Protein AF-A0A9P7AXL6-F1 (afdb_monomer_lite)

Structure (mmCIF, N/CA/C/O backbone):
data_AF-A0A9P7AXL6-F1
#
_entry.id   AF-A0A9P7AXL6-F1
#
loop_
_atom_site.group_PDB
_atom_site.id
_atom_site.type_symbol
_atom_site.label_atom_id
_atom_site.label_alt_id
_atom_site.label_comp_id
_atom_site.label_asym_id
_atom_site.label_entity_id
_atom_site.label_seq_id
_atom_site.pdbx_PDB_ins_code
_atom_site.Cartn_x
_atom_site.Cartn_y
_atom_site.Cartn_z
_atom_site.occupancy
_atom_site.B_iso_or_equiv
_atom_site.auth_seq_id
_atom_site.auth_comp_id
_atom_site.auth_asym_id
_atom_site.auth_atom_id
_atom_site.pdbx_PDB_model_num
ATOM 1 N N . MET A 1 1 ? -10.370 24.240 14.847 1.00 42.44 1 MET A N 1
ATOM 2 C CA . MET A 1 1 ? -11.102 23.586 13.739 1.00 42.44 1 MET A CA 1
ATOM 3 C C . MET A 1 1 ? -12.008 22.530 14.349 1.00 42.44 1 MET A C 1
ATOM 5 O O . MET A 1 1 ? -11.567 21.880 15.286 1.00 42.44 1 MET A O 1
ATOM 9 N N . LYS A 1 2 ? -13.270 22.403 13.918 1.00 39.16 2 LYS A N 1
ATOM 10 C CA . LYS A 1 2 ? -14.111 21.279 14.361 1.00 39.16 2 LYS A CA 1
ATOM 11 C C . LYS A 1 2 ? -13.673 20.048 13.568 1.00 39.16 2 LYS A C 1
ATOM 13 O O . LYS A 1 2 ? -13.748 20.092 12.343 1.00 39.16 2 LYS A O 1
ATOM 18 N N . ALA A 1 3 ? -13.173 19.021 14.252 1.00 49.50 3 ALA A N 1
ATOM 19 C CA . ALA A 1 3 ? -12.853 17.743 13.628 1.00 49.50 3 ALA A CA 1
ATOM 20 C C . ALA A 1 3 ? -14.122 17.189 12.967 1.00 49.50 3 ALA A C 1
ATOM 22 O O . ALA A 1 3 ? -15.200 17.212 13.567 1.00 49.50 3 ALA A O 1
ATOM 23 N N . LYS A 1 4 ? -14.011 16.770 11.708 1.00 51.88 4 LYS A N 1
ATOM 24 C CA . LYS A 1 4 ? -15.094 16.065 11.022 1.00 51.88 4 LYS A CA 1
ATOM 25 C C . LYS A 1 4 ? -15.075 14.634 11.551 1.00 51.88 4 LYS A C 1
ATOM 27 O O . LYS A 1 4 ? -13.998 14.048 11.592 1.00 51.88 4 LYS A O 1
ATOM 32 N N . GLU A 1 5 ? -16.224 14.089 11.949 1.00 54.28 5 GLU A N 1
ATOM 33 C CA . GLU A 1 5 ? -16.325 12.664 12.288 1.00 54.28 5 GLU A CA 1
ATOM 34 C C . GLU A 1 5 ? -15.798 11.851 11.096 1.00 54.28 5 GLU A C 1
ATOM 36 O O . GLU A 1 5 ? -16.401 11.842 10.017 1.00 54.28 5 GLU A O 1
ATOM 41 N N . MET A 1 6 ? -14.620 11.240 11.257 1.00 53.44 6 MET A N 1
ATOM 42 C CA . MET A 1 6 ? -14.206 10.145 10.387 1.00 53.44 6 MET A CA 1
ATOM 43 C C . MET A 1 6 ? -15.107 8.949 10.681 1.00 53.44 6 MET A C 1
ATOM 45 O O . MET A 1 6 ? -15.802 8.931 11.697 1.00 53.44 6 MET A O 1
ATOM 49 N N . GLY A 1 7 ? -15.148 7.981 9.764 1.00 53.75 7 GLY A N 1
ATOM 50 C CA . GLY A 1 7 ? -15.958 6.776 9.928 1.00 53.75 7 GLY A CA 1
ATOM 51 C C . GLY A 1 7 ? -15.807 6.147 11.314 1.00 53.75 7 GLY A C 1
ATOM 52 O O . GLY A 1 7 ? -14.823 6.402 12.009 1.00 53.75 7 GLY A O 1
ATOM 53 N N . LYS A 1 8 ? -16.796 5.345 11.725 1.00 56.84 8 LYS A N 1
ATOM 54 C CA . LYS A 1 8 ? -16.979 4.859 13.109 1.00 56.84 8 LYS A CA 1
ATOM 55 C C . LYS A 1 8 ? -15.714 4.315 13.802 1.00 56.84 8 LYS A C 1
ATOM 57 O O . LYS A 1 8 ? -15.706 4.255 15.024 1.00 56.84 8 LYS A O 1
ATOM 62 N N . THR A 1 9 ? -14.686 3.911 13.052 1.00 62.16 9 THR A N 1
ATOM 63 C CA . THR A 1 9 ? -13.461 3.259 13.536 1.00 62.16 9 THR A CA 1
ATOM 64 C C . THR A 1 9 ? -12.172 4.079 13.359 1.00 62.16 9 THR A C 1
ATOM 66 O O . THR A 1 9 ? -11.096 3.549 13.618 1.00 62.16 9 THR A O 1
ATOM 69 N N . ALA A 1 10 ? -12.222 5.334 12.880 1.00 84.69 10 ALA A N 1
ATOM 70 C CA . ALA A 1 10 ? -11.032 6.176 12.635 1.00 84.69 10 ALA A CA 1
ATOM 71 C C . ALA A 1 10 ? -9.882 5.444 11.893 1.00 84.69 10 ALA A C 1
ATOM 73 O O . ALA A 1 10 ? -8.697 5.660 12.160 1.00 84.69 10 ALA A O 1
ATOM 74 N N . THR A 1 11 ? -10.246 4.545 10.973 1.00 89.94 11 THR A N 1
ATOM 75 C CA . THR A 1 11 ? -9.323 3.631 10.294 1.00 89.94 11 THR A CA 1
ATOM 76 C C . THR A 1 11 ? -9.102 4.045 8.841 1.00 89.94 11 THR A C 1
ATOM 78 O O . THR A 1 11 ? -10.049 4.383 8.124 1.00 89.94 11 THR A O 1
ATOM 81 N N . ALA A 1 12 ? -7.850 3.973 8.387 1.00 94.44 12 ALA A N 1
ATOM 82 C CA . ALA A 1 12 ? -7.476 4.094 6.983 1.00 94.44 12 ALA A CA 1
ATOM 83 C C . ALA A 1 12 ? -6.883 2.782 6.456 1.00 94.44 12 ALA A C 1
ATOM 85 O O . ALA A 1 12 ? -6.013 2.176 7.078 1.00 94.44 12 ALA A O 1
ATOM 86 N N . ILE A 1 13 ? -7.328 2.361 5.278 1.00 96.06 13 ILE A N 1
ATOM 87 C CA . ILE A 1 13 ? -6.810 1.193 4.572 1.00 96.06 13 ILE A CA 1
ATOM 88 C C . ILE A 1 13 ? -6.009 1.672 3.374 1.00 96.06 13 ILE A C 1
ATOM 90 O O . ILE A 1 13 ? -6.491 2.485 2.590 1.00 96.06 13 ILE A O 1
ATOM 94 N N . ILE A 1 14 ? -4.800 1.147 3.221 1.00 98.25 14 ILE A N 1
ATOM 95 C CA . ILE A 1 14 ? -3.936 1.379 2.069 1.00 98.25 14 ILE A CA 1
ATOM 96 C C . ILE A 1 14 ? -3.876 0.074 1.287 1.00 98.25 14 ILE A C 1
ATOM 98 O O . ILE A 1 14 ? -3.509 -0.960 1.842 1.00 98.25 14 ILE A O 1
ATOM 102 N N . SER A 1 15 ? -4.264 0.096 0.014 1.00 97.69 15 SER A N 1
ATOM 103 C CA . SER A 1 15 ? -4.261 -1.107 -0.818 1.00 97.69 15 SER A CA 1
ATOM 104 C C . SER A 1 15 ? -3.944 -0.820 -2.283 1.00 97.69 15 SER A C 1
ATOM 106 O O . SER A 1 15 ? -3.863 0.327 -2.715 1.00 97.69 15 SER A O 1
ATOM 108 N N . CYS A 1 16 ? -3.742 -1.878 -3.061 1.00 98.19 16 CYS A N 1
ATOM 109 C CA . CYS A 1 16 ? -3.394 -1.780 -4.469 1.00 98.19 16 CYS A CA 1
ATOM 110 C C . CYS A 1 16 ? -4.562 -1.2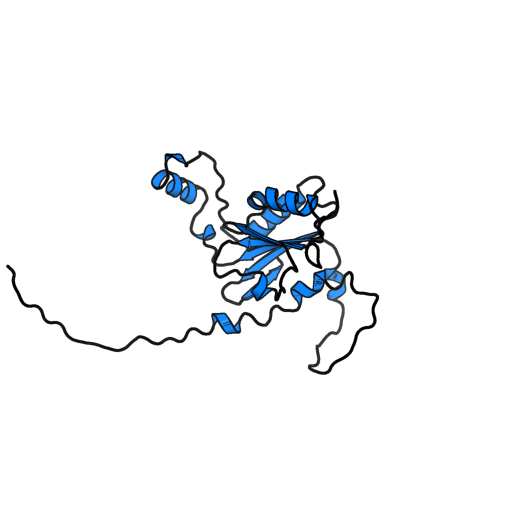39 -5.320 1.00 98.19 16 CYS A C 1
ATOM 112 O O . CYS A 1 16 ? -5.738 -1.501 -5.052 1.00 98.19 16 CYS A O 1
ATOM 114 N N . SER A 1 17 ? -4.248 -0.529 -6.404 1.00 97.50 17 SER A N 1
ATOM 115 C CA . SER A 1 17 ? -5.196 -0.120 -7.454 1.00 97.50 17 SER A CA 1
ATOM 116 C C . SER A 1 17 ? -5.653 -1.269 -8.366 1.00 97.50 17 SER A C 1
ATOM 118 O O . SER A 1 17 ? -6.409 -1.032 -9.304 1.00 97.50 17 SER A O 1
ATOM 120 N N . ASP A 1 18 ? -5.221 -2.507 -8.108 1.00 96.62 18 ASP A N 1
ATOM 121 C CA . ASP A 1 18 ? -5.675 -3.692 -8.839 1.00 96.62 18 ASP A CA 1
ATOM 122 C C . ASP A 1 18 ? -7.210 -3.840 -8.748 1.00 96.62 18 ASP A C 1
ATOM 124 O O . ASP A 1 18 ? -7.764 -3.850 -7.643 1.00 96.62 18 ASP A O 1
ATOM 128 N N . PRO A 1 19 ? -7.930 -3.956 -9.879 1.00 93.69 19 PRO A N 1
ATOM 129 C CA . PRO A 1 19 ? -9.393 -3.965 -9.893 1.00 93.69 19 PRO A CA 1
ATOM 130 C C . PRO A 1 19 ? -10.016 -5.154 -9.148 1.00 93.69 19 PRO A C 1
ATOM 132 O O . PRO A 1 19 ? -11.174 -5.071 -8.749 1.00 93.69 19 PRO A O 1
ATOM 135 N N . ARG A 1 20 ? -9.268 -6.243 -8.928 1.00 92.12 20 ARG A N 1
ATOM 136 C CA . ARG A 1 20 ? -9.717 -7.418 -8.161 1.00 92.12 20 ARG A CA 1
ATOM 137 C C . ARG A 1 20 ? -9.714 -7.164 -6.654 1.00 92.12 20 ARG A C 1
ATOM 139 O O . ARG A 1 20 ? -10.342 -7.902 -5.901 1.00 92.12 20 ARG A O 1
ATOM 146 N N . ILE A 1 21 ? -8.991 -6.139 -6.211 1.00 93.75 21 ILE A N 1
ATOM 147 C CA . ILE A 1 21 ? -8.767 -5.829 -4.805 1.00 93.75 21 ILE A CA 1
ATOM 148 C C . ILE A 1 21 ? -9.743 -4.732 -4.400 1.00 93.75 21 ILE A C 1
ATOM 150 O O . ILE A 1 21 ? -9.529 -3.553 -4.671 1.00 93.75 21 ILE A O 1
ATOM 154 N N . VAL A 1 22 ? -10.841 -5.128 -3.762 1.00 91.38 22 V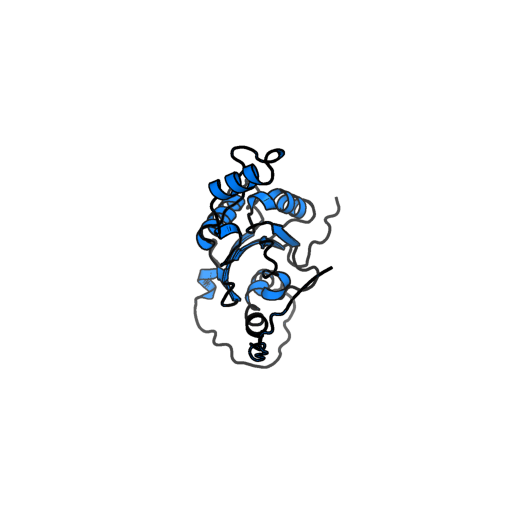AL A N 1
ATOM 155 C CA . VAL A 1 22 ? -11.874 -4.210 -3.264 1.00 91.38 22 VAL A CA 1
ATOM 156 C C . VAL A 1 22 ? -11.975 -4.385 -1.745 1.00 91.38 22 VAL A C 1
ATOM 158 O O . VAL A 1 22 ? -12.725 -5.256 -1.294 1.00 91.38 22 VAL A O 1
ATOM 161 N N . PRO A 1 23 ? -11.185 -3.630 -0.949 1.00 88.94 23 PRO A N 1
ATOM 162 C CA . PRO A 1 23 ? -11.116 -3.786 0.506 1.00 88.94 23 PRO A CA 1
ATOM 163 C C . PRO A 1 23 ? -12.468 -3.809 1.199 1.00 88.94 23 PRO A C 1
ATOM 165 O O . PRO A 1 23 ? -12.699 -4.645 2.066 1.00 88.94 23 PRO A O 1
ATOM 168 N N . GLU A 1 24 ? -13.382 -2.952 0.764 1.00 86.69 24 GLU A N 1
ATOM 169 C CA . GLU A 1 24 ? -14.734 -2.856 1.294 1.00 86.69 24 GLU A CA 1
ATOM 170 C C . GLU A 1 24 ? -15.474 -4.197 1.207 1.00 86.69 24 GLU A C 1
ATOM 172 O O . GLU A 1 24 ? -16.159 -4.595 2.144 1.00 86.69 24 GLU A O 1
ATOM 177 N N . GLN A 1 25 ? -15.282 -4.942 0.117 1.00 85.69 25 GLN A N 1
ATOM 178 C CA . GLN A 1 25 ? -15.991 -6.197 -0.111 1.00 85.69 25 GLN A CA 1
ATOM 179 C C . GLN A 1 25 ? -15.405 -7.360 0.690 1.00 85.69 25 GLN A C 1
ATOM 181 O O . GLN A 1 25 ? -16.152 -8.086 1.345 1.00 85.69 25 GLN A O 1
ATOM 186 N N . PHE A 1 26 ? -14.084 -7.564 0.655 1.00 80.44 26 PHE A N 1
ATOM 187 C CA . PHE A 1 26 ? -13.482 -8.733 1.310 1.00 80.44 26 PHE A CA 1
ATOM 188 C C . PHE A 1 26 ? -13.306 -8.566 2.825 1.00 80.44 26 PHE A C 1
ATOM 190 O O . PHE A 1 26 ? -13.173 -9.567 3.530 1.00 80.44 26 PHE A O 1
ATOM 197 N N . LEU A 1 27 ? -13.339 -7.329 3.332 1.00 82.06 27 LEU A N 1
ATOM 198 C CA . LEU A 1 27 ? -13.391 -7.036 4.768 1.00 82.06 27 LEU A CA 1
ATOM 199 C C . LEU A 1 27 ? -14.8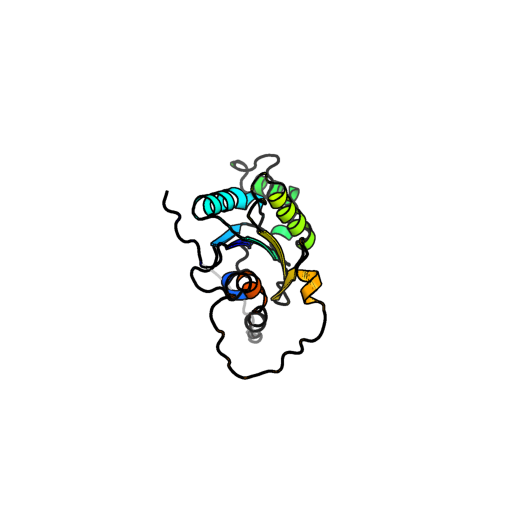26 -6.892 5.296 1.00 82.06 27 LEU A C 1
ATOM 201 O O . LEU A 1 27 ? -15.018 -6.844 6.507 1.00 82.06 27 LEU A O 1
ATOM 205 N N . GLY A 1 28 ? -15.827 -6.844 4.409 1.00 80.31 28 GLY A N 1
ATOM 206 C CA . GLY A 1 28 ? -17.229 -6.667 4.788 1.00 80.31 28 GLY A CA 1
ATOM 207 C C . GLY A 1 28 ? -17.507 -5.305 5.425 1.00 80.31 28 GLY A C 1
ATOM 208 O O . GLY A 1 28 ? -18.278 -5.239 6.377 1.00 80.31 28 GLY A O 1
ATOM 209 N N . LEU A 1 29 ? -16.848 -4.252 4.932 1.00 80.88 29 LEU A N 1
ATOM 210 C CA . LEU A 1 29 ? -17.033 -2.893 5.433 1.00 80.88 29 LEU A CA 1
ATOM 211 C C . LEU A 1 29 ? -18.319 -2.296 4.876 1.00 80.88 29 LEU A C 1
ATOM 213 O O . LEU A 1 29 ? -18.615 -2.397 3.684 1.00 80.88 29 LEU A O 1
ATOM 217 N N . GLU A 1 30 ? -19.039 -1.601 5.740 1.00 81.06 30 GLU A N 1
ATOM 218 C CA . GLU A 1 30 ? -20.203 -0.816 5.368 1.00 81.06 30 GLU A CA 1
ATOM 219 C C . GLU A 1 30 ? -19.800 0.590 4.900 1.00 81.06 30 GLU A C 1
ATOM 221 O O . GLU A 1 30 ? -18.678 1.077 5.095 1.00 81.06 30 GLU A O 1
ATOM 226 N N . PHE A 1 31 ? -20.751 1.284 4.273 1.00 79.38 31 PHE A N 1
ATOM 227 C CA . PHE A 1 31 ? -20.543 2.661 3.842 1.00 79.38 31 PHE A CA 1
ATOM 228 C C . PHE A 1 31 ? -20.083 3.552 5.008 1.00 79.38 31 PHE A C 1
ATOM 230 O O . PHE A 1 31 ? -20.682 3.562 6.084 1.00 79.38 31 PHE A O 1
ATOM 237 N N . SER A 1 32 ? -19.059 4.371 4.749 1.00 80.06 32 SER A N 1
ATOM 238 C CA . SER A 1 32 ? -18.512 5.346 5.699 1.00 80.06 32 SER A CA 1
ATOM 239 C C . SER A 1 32 ? -17.852 4.741 6.951 1.00 80.06 32 SER A C 1
ATOM 241 O O . SER A 1 32 ? -17.725 5.445 7.954 1.00 80.06 32 SER A O 1
ATOM 243 N N . GLU A 1 33 ? -17.402 3.482 6.928 1.00 78.44 33 GLU A N 1
ATOM 244 C CA . GLU A 1 33 ? -16.669 2.898 8.064 1.00 78.44 33 GLU A CA 1
ATOM 245 C C . GLU A 1 33 ? -15.183 3.265 8.089 1.00 78.44 33 GLU A C 1
ATOM 247 O O . GLU A 1 33 ? -14.689 3.702 9.126 1.00 78.44 33 GLU A O 1
ATOM 252 N N . CYS A 1 34 ? -14.484 3.143 6.958 1.00 87.75 34 CYS A N 1
ATOM 253 C CA . CYS A 1 34 ? -13.043 3.394 6.852 1.00 87.75 34 CYS A CA 1
ATOM 254 C C . CYS A 1 34 ? -12.715 4.291 5.653 1.00 87.75 34 CYS A C 1
ATOM 256 O O . CYS A 1 34 ? -13.426 4.295 4.646 1.00 87.75 34 CYS A O 1
ATOM 258 N N . ALA A 1 35 ? -11.603 5.021 5.732 1.00 92.56 35 ALA A N 1
ATOM 259 C CA . ALA A 1 35 ? -11.018 5.674 4.566 1.00 92.56 35 ALA A CA 1
ATOM 260 C C . ALA A 1 35 ? -10.224 4.653 3.741 1.00 92.56 35 ALA A C 1
ATOM 262 O O . ALA A 1 35 ? -9.459 3.875 4.305 1.00 92.56 35 ALA A O 1
ATOM 263 N N . ILE A 1 36 ? -10.363 4.673 2.415 1.00 95.12 36 ILE A N 1
ATOM 264 C CA . ILE A 1 36 ? -9.651 3.757 1.515 1.00 95.12 36 ILE A CA 1
ATOM 265 C C . ILE A 1 36 ? -8.712 4.570 0.618 1.00 95.12 36 ILE A C 1
ATOM 267 O O . ILE A 1 36 ? -9.148 5.435 -0.140 1.00 95.12 36 ILE A O 1
ATOM 271 N N . ILE A 1 37 ? -7.411 4.304 0.715 1.00 97.62 37 ILE A N 1
ATOM 272 C CA . ILE A 1 37 ? -6.346 4.904 -0.092 1.00 97.62 37 ILE A CA 1
ATOM 273 C C . ILE A 1 37 ? -5.817 3.824 -1.036 1.00 97.62 37 ILE A C 1
ATOM 275 O O . ILE A 1 37 ? -5.420 2.748 -0.590 1.00 97.62 37 ILE A O 1
ATOM 279 N N . ARG A 1 38 ? -5.803 4.105 -2.344 1.00 98.00 38 ARG A N 1
ATOM 280 C CA . ARG A 1 38 ? -5.348 3.146 -3.359 1.00 98.00 38 ARG A CA 1
ATOM 281 C C . ARG A 1 38 ? -4.299 3.745 -4.283 1.00 98.00 38 ARG A C 1
ATOM 283 O O . ARG A 1 38 ? -4.475 4.859 -4.771 1.00 98.00 38 ARG A O 1
ATOM 290 N N . ASN A 1 39 ? -3.221 3.003 -4.511 1.00 98.38 39 ASN A N 1
ATOM 291 C CA . ASN A 1 39 ? -2.164 3.321 -5.474 1.00 98.38 39 ASN A CA 1
ATOM 292 C C . ASN A 1 39 ? -1.581 2.027 -6.072 1.00 98.38 39 ASN A C 1
ATOM 294 O O . ASN A 1 39 ? -1.955 0.921 -5.672 1.00 98.38 39 ASN A O 1
ATOM 298 N N . ALA A 1 40 ? -0.692 2.143 -7.059 1.00 97.94 40 ALA A N 1
ATOM 299 C CA . ALA A 1 40 ? -0.038 0.978 -7.644 1.00 97.94 40 ALA A CA 1
ATOM 300 C C . ALA A 1 40 ? 0.770 0.231 -6.566 1.00 97.94 40 ALA A C 1
ATOM 302 O O . ALA A 1 40 ? 1.669 0.792 -5.954 1.00 97.94 40 ALA A O 1
ATOM 303 N N . GLY A 1 41 ? 0.412 -1.026 -6.295 1.00 97.06 41 GLY A N 1
ATOM 304 C CA . GLY A 1 41 ? 1.083 -1.860 -5.296 1.00 97.06 41 GLY A CA 1
ATOM 305 C C . GLY A 1 41 ? 0.643 -1.665 -3.840 1.00 97.06 41 GLY A C 1
ATOM 306 O O . GLY A 1 41 ? 0.975 -2.504 -3.012 1.00 97.06 41 GLY A O 1
ATOM 307 N N . GLY A 1 42 ? -0.137 -0.630 -3.509 1.00 97.81 42 GLY A N 1
ATOM 308 C CA . GLY A 1 42 ? -0.524 -0.349 -2.119 1.00 97.81 42 GLY A CA 1
ATOM 309 C C . GLY A 1 42 ? 0.618 0.224 -1.273 1.00 97.81 42 GLY A C 1
ATOM 310 O O . GLY A 1 42 ? 0.629 0.047 -0.056 1.00 97.81 42 GLY A O 1
ATOM 311 N N . ARG A 1 43 ? 1.566 0.917 -1.915 1.00 98.19 43 ARG A N 1
ATOM 312 C CA . ARG A 1 43 ? 2.787 1.445 -1.301 1.00 98.19 43 ARG A CA 1
ATOM 313 C C . ARG A 1 43 ? 2.479 2.561 -0.309 1.00 98.19 43 ARG A C 1
ATOM 315 O O . ARG A 1 43 ? 1.730 3.499 -0.601 1.00 98.19 43 ARG A O 1
ATOM 322 N N . THR A 1 44 ? 3.086 2.495 0.872 1.00 97.62 44 THR A N 1
ATOM 323 C CA . THR A 1 44 ? 2.807 3.447 1.960 1.00 97.62 44 THR A CA 1
ATOM 324 C C . THR A 1 44 ? 3.467 4.807 1.766 1.00 97.62 44 THR A C 1
ATOM 326 O O . THR A 1 44 ? 2.899 5.814 2.188 1.00 97.62 44 THR A O 1
ATOM 329 N N . GLN A 1 45 ? 4.618 4.860 1.091 1.00 95.94 45 GLN A N 1
ATOM 330 C CA . GLN A 1 45 ? 5.303 6.114 0.754 1.00 95.94 45 GLN A CA 1
ATOM 331 C C . GLN A 1 45 ? 4.400 7.042 -0.067 1.00 95.94 45 GLN A C 1
ATOM 333 O O . GLN A 1 45 ? 4.163 8.186 0.325 1.00 95.94 45 GLN A O 1
ATOM 338 N N . ASP A 1 46 ? 3.783 6.513 -1.121 1.00 96.94 46 ASP A N 1
ATOM 339 C CA . ASP A 1 46 ? 2.851 7.255 -1.978 1.00 96.94 46 ASP A CA 1
ATOM 340 C C . ASP A 1 46 ? 1.550 7.636 -1.256 1.00 96.94 46 ASP A C 1
ATOM 342 O O . ASP A 1 46 ? 0.885 8.619 -1.594 1.00 96.94 46 ASP A O 1
ATOM 346 N N . ALA A 1 47 ? 1.168 6.872 -0.231 1.00 97.88 47 ALA A N 1
ATOM 347 C CA . ALA A 1 47 ? -0.011 7.146 0.583 1.00 97.88 47 ALA A CA 1
ATOM 348 C C . ALA A 1 47 ? 0.227 8.226 1.657 1.00 97.88 47 ALA A C 1
ATOM 350 O O . ALA A 1 47 ? -0.747 8.751 2.206 1.00 97.88 47 ALA A O 1
ATOM 351 N N . MET A 1 48 ? 1.481 8.597 1.949 1.00 96.25 48 MET A N 1
ATOM 352 C CA . MET A 1 48 ? 1.845 9.397 3.127 1.00 96.25 48 MET A CA 1
ATOM 353 C C . MET A 1 48 ? 1.112 10.741 3.198 1.00 96.25 48 MET A C 1
ATOM 355 O O . MET A 1 48 ? 0.558 11.101 4.237 1.00 96.25 48 MET A O 1
ATOM 359 N N . ARG A 1 49 ? 1.015 11.462 2.075 1.00 96.69 49 ARG A N 1
ATOM 360 C CA . ARG A 1 49 ? 0.259 12.725 1.997 1.00 96.69 49 ARG A CA 1
ATOM 361 C C . ARG A 1 49 ? -1.199 12.549 2.445 1.00 96.69 49 ARG A C 1
ATOM 363 O O . ARG A 1 49 ? -1.741 13.408 3.134 1.00 96.69 49 ARG A O 1
ATOM 370 N N . SER A 1 50 ? -1.838 11.447 2.051 1.00 97.06 50 SER A N 1
ATOM 371 C CA . SER A 1 50 ? -3.231 11.149 2.404 1.00 97.06 50 SER A CA 1
ATOM 372 C C . SER A 1 50 ? -3.374 10.735 3.868 1.00 97.06 50 SER A C 1
ATOM 374 O O . SER A 1 50 ? -4.311 11.185 4.518 1.00 97.06 50 SER A O 1
ATOM 376 N N . ILE A 1 51 ? -2.436 9.945 4.403 1.00 95.75 51 ILE A N 1
ATOM 377 C CA . ILE A 1 51 ? -2.411 9.566 5.825 1.00 95.75 51 ILE A CA 1
ATOM 378 C C . ILE A 1 51 ? -2.349 10.822 6.704 1.00 95.75 51 ILE A C 1
ATOM 380 O O . ILE A 1 51 ? -3.201 11.000 7.568 1.00 95.75 51 ILE A O 1
ATOM 384 N N . LEU A 1 52 ? -1.408 11.733 6.430 1.00 95.00 52 LEU A N 1
ATOM 385 C CA . LEU A 1 52 ? -1.260 12.981 7.191 1.00 95.00 52 LEU A CA 1
ATOM 386 C C . LEU A 1 52 ? -2.505 13.868 7.099 1.00 95.00 52 LEU A C 1
ATOM 388 O O . LEU A 1 52 ? -2.916 14.470 8.087 1.00 95.00 52 LEU A O 1
ATOM 392 N N . ALA A 1 53 ? -3.120 13.951 5.917 1.00 94.56 53 ALA A N 1
ATOM 393 C CA . ALA A 1 53 ? -4.335 14.735 5.733 1.00 94.56 53 ALA A CA 1
ATOM 394 C C . ALA A 1 53 ? -5.519 14.164 6.530 1.00 94.56 53 ALA A C 1
ATOM 396 O O . ALA A 1 53 ? -6.272 14.927 7.129 1.00 94.56 53 ALA A O 1
ATOM 397 N N . LEU A 1 54 ? -5.687 12.839 6.545 1.00 92.94 54 LEU A N 1
ATOM 398 C CA . LEU A 1 54 ? -6.745 12.178 7.313 1.00 92.94 54 LEU A CA 1
ATOM 399 C C . LEU A 1 54 ? -6.521 12.334 8.820 1.00 92.94 54 LEU A C 1
ATOM 401 O O . LEU A 1 54 ? -7.453 12.699 9.536 1.00 92.94 54 LEU A O 1
ATOM 405 N N . ASP A 1 55 ? -5.284 12.147 9.280 1.00 92.19 55 ASP A N 1
ATOM 406 C CA . ASP A 1 55 ? -4.926 12.331 10.686 1.00 92.19 55 ASP A CA 1
ATOM 407 C C . ASP A 1 55 ? -5.181 13.774 11.149 1.00 92.19 55 ASP A C 1
ATOM 409 O O . ASP A 1 55 ? -5.849 14.005 12.153 1.00 92.19 55 ASP A O 1
ATOM 413 N N . ALA A 1 56 ? -4.781 14.767 10.351 1.00 90.06 56 ALA A N 1
ATOM 414 C CA . ALA A 1 56 ? -5.022 16.174 10.665 1.00 90.06 56 ALA A CA 1
ATOM 415 C C . ALA A 1 56 ? -6.516 16.559 10.700 1.00 90.06 56 ALA A C 1
ATOM 417 O O . ALA A 1 56 ? -6.902 17.480 11.422 1.00 90.06 56 ALA A O 1
ATOM 418 N N . VAL A 1 57 ? -7.363 15.899 9.901 1.00 86.81 57 VAL A N 1
ATOM 419 C CA . VAL A 1 57 ? -8.793 16.235 9.787 1.00 86.81 57 VAL A CA 1
ATOM 420 C C . VAL A 1 57 ? -9.634 15.594 10.888 1.00 86.81 57 VAL A C 1
ATOM 422 O O . VAL A 1 57 ? -10.601 16.218 11.341 1.00 86.81 57 VAL A O 1
ATOM 425 N N . GLY A 1 58 ? -9.302 14.373 11.306 1.00 80.44 58 GLY A N 1
ATOM 426 C CA . GLY A 1 58 ? -10.151 13.629 12.235 1.00 80.44 58 GLY A CA 1
ATOM 427 C C . GLY A 1 58 ? -9.443 12.722 13.229 1.00 80.44 58 GLY A C 1
ATOM 428 O O . GLY A 1 58 ? -10.150 12.058 13.978 1.00 80.44 58 GLY A O 1
ATOM 429 N N . GLY A 1 59 ? -8.107 12.710 13.257 1.00 84.88 59 GLY A N 1
ATOM 430 C CA . GLY A 1 59 ? -7.301 11.854 14.129 1.00 84.88 59 GLY A CA 1
ATOM 431 C C . GLY A 1 59 ? -7.398 10.389 13.720 1.00 84.88 59 GLY A C 1
ATOM 432 O O . GLY A 1 59 ? -8.379 9.718 14.031 1.00 84.88 59 GLY A O 1
ATOM 433 N N . LEU A 1 60 ? -6.400 9.881 12.999 1.00 89.38 60 LEU A N 1
ATOM 434 C CA . LEU A 1 60 ? -6.361 8.462 12.656 1.00 89.38 60 LEU A CA 1
ATOM 435 C C . LEU A 1 60 ? -6.044 7.654 13.915 1.00 89.38 60 LEU A C 1
ATOM 437 O O . LEU A 1 60 ? -5.157 8.009 14.680 1.00 89.38 60 LEU A O 1
ATOM 441 N N . GLY A 1 61 ? -6.767 6.555 14.119 1.00 88.56 61 GLY A N 1
ATOM 442 C CA . GLY A 1 61 ? -6.456 5.578 15.165 1.00 88.56 61 GLY A CA 1
ATOM 443 C C . GLY A 1 61 ? -5.700 4.370 14.618 1.00 88.56 61 GLY A C 1
ATOM 444 O O . GLY A 1 61 ? -4.821 3.823 15.282 1.00 88.56 61 GLY A O 1
ATOM 445 N N . THR A 1 62 ? -6.009 3.971 13.380 1.00 90.69 62 THR A N 1
ATOM 446 C CA . THR A 1 62 ? -5.475 2.743 12.783 1.00 90.69 62 THR A CA 1
ATOM 447 C C . THR A 1 62 ? -5.199 2.909 11.288 1.00 90.69 62 THR A C 1
ATOM 449 O O . THR A 1 62 ? -6.000 3.474 10.544 1.00 90.69 62 THR A O 1
ATOM 452 N N . VAL A 1 63 ? -4.071 2.364 10.833 1.00 94.56 63 VAL A N 1
ATOM 453 C CA . VAL A 1 63 ? -3.709 2.191 9.424 1.00 94.56 63 VAL A CA 1
ATOM 454 C C . VAL A 1 63 ? -3.498 0.706 9.135 1.00 94.56 63 VAL A C 1
ATOM 456 O O . VAL A 1 63 ? -2.681 0.039 9.772 1.00 94.56 63 VAL A O 1
ATOM 459 N N . VAL A 1 64 ? -4.210 0.187 8.138 1.00 95.31 64 VAL A N 1
ATOM 460 C CA . VAL A 1 64 ? -4.047 -1.186 7.647 1.00 95.31 64 VAL A CA 1
ATOM 461 C C . VAL A 1 64 ? -3.494 -1.142 6.231 1.00 95.31 64 VAL A C 1
ATOM 463 O O . VAL A 1 64 ? -4.130 -0.615 5.324 1.00 95.31 64 VAL A O 1
ATOM 466 N N . VAL A 1 65 ? -2.311 -1.707 6.031 1.00 97.50 65 VAL A N 1
ATOM 467 C CA . VAL A 1 65 ? -1.682 -1.849 4.717 1.00 97.50 65 VAL A CA 1
ATOM 468 C C . VAL A 1 65 ? -2.003 -3.244 4.185 1.00 97.50 65 VAL A C 1
ATOM 470 O O . VAL A 1 65 ? -1.825 -4.232 4.899 1.00 97.50 65 VAL A O 1
ATOM 473 N N . ILE A 1 66 ? -2.503 -3.335 2.953 1.00 96.38 66 ILE A N 1
ATOM 474 C CA . ILE A 1 66 ? -2.919 -4.592 2.324 1.00 96.38 66 ILE A CA 1
ATOM 475 C C . ILE A 1 66 ? -2.249 -4.734 0.963 1.00 96.38 66 ILE A C 1
ATOM 477 O O . ILE A 1 66 ? -2.640 -4.079 -0.007 1.00 96.38 66 ILE A O 1
ATOM 481 N N . HIS A 1 67 ? -1.278 -5.639 0.895 1.00 97.62 67 HIS A N 1
ATOM 482 C CA . HIS A 1 67 ? -0.695 -6.117 -0.355 1.00 97.62 67 HIS A CA 1
ATOM 483 C C . HIS A 1 67 ? -1.442 -7.364 -0.827 1.00 97.62 67 HIS A C 1
ATOM 485 O O . HIS A 1 67 ? -2.317 -7.883 -0.131 1.00 97.62 67 HIS A O 1
ATOM 491 N N . HIS A 1 68 ? -1.110 -7.861 -2.013 1.00 96.31 68 HIS A N 1
ATOM 492 C CA . HIS A 1 68 ? -1.713 -9.080 -2.530 1.00 96.31 68 HIS A CA 1
ATOM 493 C C . HIS A 1 68 ? -0.748 -9.872 -3.414 1.00 96.31 68 HIS A C 1
ATOM 495 O O . HIS A 1 68 ? 0.214 -9.319 -3.949 1.00 96.31 68 HIS A O 1
ATOM 501 N N . THR A 1 69 ? -1.004 -11.171 -3.559 1.00 94.31 69 THR A N 1
ATOM 502 C CA . THR A 1 69 ? -0.301 -12.029 -4.524 1.00 94.31 69 THR A CA 1
ATOM 503 C C . THR A 1 69 ? -0.718 -11.701 -5.956 1.00 94.31 69 THR A C 1
ATOM 505 O O . THR A 1 69 ? -1.787 -11.130 -6.175 1.00 94.31 69 THR A O 1
ATOM 508 N N . ASP A 1 70 ? 0.102 -12.089 -6.939 1.00 94.56 70 ASP A N 1
ATOM 509 C CA . ASP A 1 70 ? -0.169 -11.838 -8.365 1.00 94.56 70 ASP A CA 1
ATOM 510 C C . ASP A 1 70 ? -0.420 -10.342 -8.654 1.00 94.56 70 ASP A C 1
ATOM 512 O O . ASP A 1 70 ? -1.410 -9.948 -9.271 1.00 94.56 70 ASP A O 1
ATOM 516 N N . CYS A 1 71 ? 0.438 -9.478 -8.104 1.00 96.81 71 CYS A N 1
ATOM 517 C CA . CYS A 1 71 ? 0.333 -8.034 -8.276 1.00 96.81 71 CYS A CA 1
ATOM 518 C C . CYS A 1 71 ? 0.933 -7.599 -9.611 1.00 96.81 71 CYS A C 1
ATOM 520 O O . CYS A 1 71 ? 2.033 -8.009 -9.958 1.00 96.81 71 CYS A O 1
ATOM 522 N N . GLY A 1 72 ? 0.290 -6.666 -10.316 1.00 95.56 72 GLY A N 1
ATOM 523 C CA . GLY A 1 72 ? 0.868 -6.098 -11.540 1.00 95.56 72 GLY A CA 1
ATOM 524 C C . GLY A 1 72 ? 2.272 -5.501 -11.336 1.00 95.56 72 GLY A C 1
ATOM 525 O O . GLY A 1 72 ? 3.105 -5.540 -12.241 1.00 95.56 72 GLY A O 1
ATOM 526 N N . MET A 1 73 ? 2.561 -5.021 -10.119 1.00 96.88 73 MET A N 1
ATOM 527 C CA . MET A 1 73 ? 3.867 -4.484 -9.722 1.00 96.88 73 MET A CA 1
ATOM 528 C C . MET A 1 73 ? 4.960 -5.550 -9.543 1.00 96.88 73 MET A C 1
ATOM 530 O O . MET A 1 73 ? 6.107 -5.186 -9.296 1.00 96.88 73 MET A O 1
ATOM 534 N N . SER A 1 74 ? 4.634 -6.843 -9.662 1.00 94.62 74 SER A N 1
ATOM 535 C CA . SER A 1 74 ? 5.595 -7.952 -9.589 1.00 94.62 74 SER A CA 1
ATOM 536 C C . SER A 1 74 ? 6.071 -8.449 -10.954 1.00 94.62 74 SER A C 1
ATOM 538 O O . SER A 1 74 ? 6.909 -9.346 -11.016 1.00 94.62 74 SER A O 1
ATOM 540 N N . HIS A 1 75 ? 5.541 -7.915 -12.060 1.00 93.88 75 HIS A N 1
ATOM 541 C CA . HIS A 1 75 ? 5.914 -8.365 -13.409 1.00 93.88 75 HIS A CA 1
ATOM 542 C C . HIS A 1 75 ? 7.243 -7.796 -13.912 1.00 93.88 75 HIS A C 1
ATOM 544 O O . HIS A 1 75 ? 7.776 -8.284 -14.907 1.00 93.88 75 HIS A O 1
ATOM 550 N N . THR A 1 76 ? 7.772 -6.765 -13.257 1.00 96.06 76 THR A N 1
ATOM 551 C CA . THR A 1 76 ? 9.068 -6.170 -13.578 1.00 96.06 76 THR A CA 1
ATOM 552 C C . THR A 1 76 ? 9.702 -5.580 -12.322 1.00 96.06 76 THR A C 1
ATOM 554 O O . THR A 1 76 ? 9.020 -5.328 -11.331 1.00 96.06 76 THR A O 1
ATOM 557 N N . ASP A 1 77 ? 11.012 -5.363 -12.368 1.00 96.75 77 ASP A N 1
ATOM 558 C CA . ASP A 1 77 ? 11.747 -4.604 -11.363 1.00 96.75 77 ASP A CA 1
ATOM 559 C C . ASP A 1 77 ? 11.759 -3.095 -11.680 1.00 96.75 77 ASP A C 1
ATOM 561 O O . ASP A 1 77 ? 11.229 -2.643 -12.702 1.00 96.75 77 ASP A O 1
ATOM 565 N N . GLU A 1 78 ? 12.378 -2.312 -10.792 1.00 95.81 78 GLU A N 1
ATOM 566 C CA . GLU A 1 78 ? 12.551 -0.860 -10.944 1.00 95.81 78 GLU A CA 1
ATOM 567 C C . GLU A 1 78 ? 13.241 -0.481 -12.262 1.00 95.81 78 GLU A C 1
ATOM 569 O O . GLU A 1 78 ? 12.818 0.457 -12.937 1.00 95.81 78 GLU A O 1
ATOM 574 N N . ALA A 1 79 ? 14.268 -1.233 -12.670 1.00 96.06 79 ALA A N 1
ATOM 575 C CA . ALA A 1 79 ? 15.008 -0.954 -13.898 1.00 96.06 79 ALA A CA 1
ATOM 576 C C . ALA A 1 79 ? 14.132 -1.163 -15.141 1.00 96.06 79 ALA A C 1
ATOM 578 O O . ALA A 1 79 ? 14.192 -0.380 -16.092 1.00 96.06 79 ALA A O 1
ATOM 579 N N . GLY A 1 80 ? 13.285 -2.192 -15.137 1.00 96.94 80 GLY A N 1
ATOM 580 C CA . GLY A 1 80 ? 12.332 -2.429 -16.211 1.00 96.94 80 GLY A CA 1
ATOM 581 C C . GLY A 1 80 ? 11.205 -1.394 -16.246 1.00 96.94 80 GLY A C 1
ATOM 582 O O . GLY A 1 80 ? 10.832 -0.964 -17.342 1.00 96.94 80 GLY A O 1
ATOM 583 N N . PHE A 1 81 ? 10.719 -0.908 -15.095 1.00 96.75 81 PHE A N 1
ATOM 584 C CA . PHE A 1 81 ? 9.807 0.243 -15.068 1.00 96.75 81 PHE A CA 1
ATOM 585 C C . PHE A 1 81 ? 10.468 1.495 -15.641 1.00 96.75 81 PHE A C 1
ATOM 587 O O . PHE A 1 81 ? 9.894 2.146 -16.513 1.00 96.75 81 PHE A O 1
ATOM 594 N N . GLU A 1 82 ? 11.698 1.797 -15.229 1.00 95.88 82 GLU A N 1
ATOM 595 C CA . GLU A 1 82 ? 12.449 2.938 -15.741 1.00 95.88 82 GLU A CA 1
ATOM 596 C C . GLU A 1 82 ? 12.662 2.839 -17.260 1.00 95.88 82 GLU A C 1
ATOM 598 O O . GLU A 1 82 ? 12.420 3.804 -17.988 1.00 95.88 82 GLU A O 1
ATOM 603 N N . ALA A 1 83 ? 13.061 1.669 -17.766 1.00 96.44 83 ALA A N 1
ATOM 604 C CA . ALA A 1 83 ? 13.239 1.435 -19.197 1.00 96.44 83 ALA A CA 1
ATOM 605 C C . ALA A 1 83 ? 11.922 1.597 -19.977 1.00 96.44 83 ALA A C 1
ATOM 607 O O . ALA A 1 83 ? 11.896 2.249 -21.026 1.00 96.44 83 ALA A O 1
ATOM 608 N N . ALA A 1 84 ? 10.816 1.054 -19.458 1.00 96.19 84 ALA A N 1
ATOM 609 C CA . ALA A 1 84 ? 9.499 1.190 -20.070 1.00 96.19 84 ALA A CA 1
ATOM 610 C C . ALA A 1 84 ? 9.025 2.652 -20.090 1.00 96.19 84 ALA A C 1
ATOM 612 O O . ALA A 1 84 ? 8.521 3.112 -21.117 1.00 96.19 84 ALA A O 1
ATOM 613 N N . THR A 1 85 ? 9.230 3.402 -19.004 1.00 97.00 85 THR A N 1
ATOM 614 C CA . THR A 1 85 ? 8.895 4.831 -18.930 1.00 97.00 85 THR A CA 1
ATOM 615 C C . THR A 1 85 ? 9.760 5.650 -19.880 1.00 97.00 85 THR A C 1
ATOM 617 O O . THR A 1 85 ? 9.217 6.443 -20.641 1.00 97.00 85 THR A O 1
ATOM 620 N N . LYS A 1 86 ? 11.078 5.412 -19.943 1.00 97.00 86 LYS A N 1
ATOM 621 C CA . LYS A 1 86 ? 11.969 6.064 -20.924 1.00 97.00 86 LYS A CA 1
ATOM 622 C C . LYS A 1 86 ? 11.520 5.818 -22.361 1.00 97.00 86 LYS A C 1
ATOM 624 O O . LYS A 1 86 ? 11.567 6.728 -23.181 1.00 97.00 86 LYS A O 1
ATOM 629 N N . SER A 1 87 ? 11.069 4.602 -22.665 1.00 97.81 87 SER A N 1
ATOM 630 C CA . SER A 1 87 ? 10.602 4.239 -24.003 1.00 97.81 87 SER A CA 1
ATOM 631 C C . SER A 1 87 ? 9.250 4.871 -24.357 1.00 97.81 87 SER A C 1
ATOM 633 O O . SER A 1 87 ? 9.093 5.373 -25.467 1.00 97.81 87 SER A O 1
ATOM 635 N N . ARG A 1 88 ? 8.272 4.848 -23.442 1.00 97.44 88 ARG A N 1
ATOM 636 C CA . ARG A 1 88 ? 6.887 5.284 -23.717 1.00 97.44 88 ARG A CA 1
ATOM 637 C C . ARG A 1 88 ? 6.644 6.765 -23.433 1.00 97.44 88 ARG A C 1
ATOM 639 O O . ARG A 1 88 ? 5.832 7.397 -24.103 1.00 97.44 88 ARG A O 1
ATOM 646 N N . HIS A 1 89 ? 7.334 7.310 -22.438 1.00 97.06 89 HIS A N 1
ATOM 647 C CA . HIS A 1 89 ? 7.144 8.653 -21.893 1.00 97.06 89 HIS A CA 1
ATOM 648 C C . HIS A 1 89 ? 8.497 9.334 -21.604 1.00 97.06 89 HIS A C 1
ATOM 650 O O . HIS A 1 89 ? 8.757 9.728 -20.467 1.00 97.06 89 HIS A O 1
ATOM 656 N N . PRO A 1 90 ? 9.368 9.520 -22.615 1.00 95.56 90 PRO A N 1
ATOM 657 C CA . PRO A 1 90 ? 10.733 10.018 -22.412 1.00 95.56 90 PRO A CA 1
ATOM 658 C C . PRO A 1 90 ? 10.807 11.376 -21.697 1.00 95.56 90 PRO A C 1
ATOM 660 O O . PRO A 1 90 ? 11.747 11.616 -20.951 1.00 95.56 90 PRO A O 1
ATOM 663 N N . ALA A 1 91 ? 9.811 12.250 -21.878 1.00 96.88 91 ALA A N 1
ATOM 664 C CA . ALA A 1 91 ? 9.760 13.560 -21.220 1.00 96.88 91 ALA A CA 1
ATOM 665 C C . ALA A 1 91 ? 9.426 13.500 -19.715 1.00 96.88 91 ALA A C 1
ATOM 667 O O . ALA A 1 91 ? 9.646 14.482 -19.015 1.00 96.88 91 ALA A O 1
ATOM 668 N N . LEU A 1 92 ? 8.881 12.378 -19.233 1.00 94.69 92 LEU A N 1
ATOM 669 C CA . LEU A 1 92 ? 8.521 12.150 -17.827 1.00 94.69 92 LEU A CA 1
ATOM 670 C C . LEU A 1 92 ? 9.478 11.170 -17.135 1.00 94.69 92 LEU A C 1
ATOM 672 O O . LEU A 1 92 ? 9.300 10.851 -15.964 1.00 94.69 92 LEU A O 1
ATOM 676 N N . ALA A 1 93 ? 10.462 10.644 -17.864 1.00 94.00 93 ALA A N 1
ATOM 677 C CA . ALA A 1 93 ? 11.392 9.662 -17.341 1.00 94.00 93 ALA A CA 1
ATOM 678 C C . ALA A 1 93 ? 12.467 10.344 -16.487 1.00 94.00 93 ALA A C 1
ATOM 680 O O . ALA A 1 93 ? 13.517 10.754 -16.983 1.00 94.00 93 ALA A O 1
ATOM 681 N N . GLU A 1 94 ? 12.193 10.454 -15.192 1.00 92.75 94 GLU A N 1
ATOM 682 C CA . GLU A 1 94 ? 13.125 11.007 -14.215 1.00 92.75 94 GLU A CA 1
ATOM 683 C C . GLU A 1 94 ? 14.144 9.941 -13.766 1.00 92.75 94 GLU A C 1
ATOM 685 O O . GLU A 1 94 ? 13.750 8.863 -13.306 1.00 92.75 94 GLU A O 1
ATOM 690 N N . PRO A 1 95 ? 15.461 10.200 -13.888 1.00 89.56 95 PRO A N 1
ATOM 691 C CA . PRO A 1 95 ? 16.480 9.281 -13.393 1.00 89.56 95 PRO A CA 1
ATOM 692 C C . PRO A 1 95 ? 16.350 9.056 -11.883 1.00 89.56 95 PRO A C 1
ATOM 694 O O . PRO A 1 95 ? 16.317 10.012 -11.110 1.00 89.56 95 PRO A O 1
ATOM 697 N N . GLY A 1 96 ? 16.327 7.790 -11.463 1.00 91.06 96 GLY A N 1
ATOM 698 C CA . GLY A 1 96 ? 16.226 7.423 -10.047 1.00 91.06 96 GLY A CA 1
ATOM 699 C C . GLY A 1 96 ? 14.821 7.534 -9.447 1.00 91.06 96 GLY A C 1
ATOM 700 O O . GLY A 1 96 ? 14.685 7.405 -8.231 1.00 91.06 96 GLY A O 1
ATOM 701 N N . TYR A 1 97 ? 13.786 7.752 -10.266 1.00 94.19 97 TYR A N 1
ATOM 702 C CA . TYR A 1 97 ? 12.401 7.629 -9.815 1.00 94.19 97 TYR A CA 1
ATOM 703 C C . TYR A 1 97 ? 12.128 6.207 -9.306 1.00 94.19 97 TYR A C 1
ATOM 705 O O . TYR A 1 97 ? 12.487 5.232 -9.966 1.00 94.19 97 TYR A O 1
ATOM 713 N N . VAL A 1 98 ? 11.487 6.099 -8.141 1.00 94.88 98 VAL A N 1
ATOM 714 C CA . VAL A 1 98 ? 11.109 4.818 -7.530 1.00 94.88 98 VAL A CA 1
ATOM 715 C C . VAL A 1 98 ? 9.658 4.524 -7.891 1.00 94.88 98 VAL A C 1
ATOM 717 O O . VAL A 1 98 ? 8.758 5.234 -7.452 1.00 94.88 98 VAL A O 1
ATOM 720 N N . TYR A 1 99 ? 9.430 3.484 -8.690 1.00 95.62 99 TYR A N 1
ATOM 721 C CA . TYR A 1 99 ? 8.099 3.089 -9.164 1.00 95.62 99 TYR A CA 1
ATOM 722 C C . TYR A 1 99 ? 7.365 2.187 -8.176 1.00 95.62 99 TYR A C 1
ATOM 724 O O . TYR A 1 99 ? 6.146 2.046 -8.249 1.00 95.62 99 TYR A O 1
ATOM 732 N N . GLY A 1 100 ? 8.098 1.565 -7.257 1.00 96.19 100 GLY A N 1
ATOM 733 C CA . GLY A 1 100 ? 7.537 0.775 -6.180 1.00 96.19 100 GLY A CA 1
ATOM 734 C C . GLY A 1 100 ? 7.303 -0.689 -6.548 1.00 96.19 100 GLY A C 1
ATOM 735 O O . GLY A 1 100 ? 6.309 -1.266 -6.104 1.00 96.19 100 GLY A O 1
ATOM 736 N N . ALA A 1 101 ? 8.215 -1.297 -7.310 1.00 97.00 101 ALA A N 1
ATOM 737 C CA . ALA A 1 101 ? 8.177 -2.708 -7.689 1.00 97.00 101 ALA A CA 1
ATOM 738 C C . ALA A 1 101 ? 8.016 -3.639 -6.472 1.00 97.00 101 ALA A C 1
ATOM 740 O O . ALA A 1 101 ? 8.578 -3.401 -5.400 1.00 97.00 101 ALA A O 1
ATOM 741 N N . ILE A 1 102 ? 7.248 -4.719 -6.645 1.00 96.69 102 ILE A N 1
ATOM 742 C CA . ILE A 1 102 ? 6.914 -5.677 -5.582 1.00 96.69 102 ILE A CA 1
ATOM 743 C C . ILE A 1 102 ? 7.322 -7.073 -6.035 1.00 96.69 102 ILE A C 1
ATOM 745 O O . ILE A 1 102 ? 6.531 -7.790 -6.634 1.00 96.69 102 ILE A O 1
ATOM 749 N N . ALA A 1 103 ? 8.553 -7.486 -5.739 1.00 93.00 103 ALA A N 1
ATOM 750 C CA . ALA A 1 103 ? 8.998 -8.846 -6.054 1.00 93.00 103 ALA A CA 1
ATOM 751 C C . ALA A 1 103 ? 8.332 -9.901 -5.152 1.00 93.00 103 ALA A C 1
ATOM 753 O O . ALA A 1 103 ? 8.032 -11.007 -5.593 1.00 93.00 103 ALA A O 1
ATOM 754 N N . ASP A 1 104 ? 8.113 -9.556 -3.882 1.00 94.94 104 ASP A N 1
ATOM 755 C CA . ASP A 1 104 ? 7.545 -10.442 -2.872 1.00 94.94 104 ASP A CA 1
ATOM 756 C C . ASP A 1 104 ? 6.628 -9.620 -1.952 1.00 94.94 104 ASP A C 1
ATOM 758 O O . ASP A 1 104 ? 7.127 -8.814 -1.157 1.00 94.94 104 ASP A O 1
ATOM 762 N N . PRO A 1 105 ? 5.296 -9.786 -2.045 1.00 94.94 105 PRO A N 1
ATOM 763 C CA . PRO A 1 105 ? 4.361 -8.977 -1.276 1.00 94.94 105 PRO A CA 1
ATOM 764 C C . PRO A 1 105 ? 4.523 -9.156 0.238 1.00 94.94 105 PRO A C 1
ATOM 766 O O . PRO A 1 105 ? 4.269 -8.198 0.964 1.00 94.94 105 PRO A O 1
ATOM 769 N N . GLU A 1 106 ? 4.985 -10.317 0.722 1.00 92.56 106 GLU A N 1
ATOM 770 C CA . GLU A 1 106 ? 5.228 -10.554 2.153 1.00 92.56 106 GLU A CA 1
ATOM 771 C C . GLU A 1 106 ? 6.471 -9.819 2.664 1.00 92.56 106 GLU A C 1
ATOM 773 O O . GLU A 1 106 ? 6.527 -9.442 3.834 1.00 92.56 106 GLU A O 1
ATOM 778 N N . LYS A 1 107 ? 7.458 -9.557 1.803 1.00 94.69 107 LYS A N 1
ATOM 779 C CA . LYS A 1 107 ? 8.618 -8.730 2.166 1.00 94.69 107 LYS A CA 1
ATOM 780 C C . LYS A 1 107 ? 8.307 -7.250 2.039 1.00 94.69 107 LYS A C 1
ATOM 782 O O . LYS A 1 107 ? 8.562 -6.496 2.974 1.00 94.69 107 LYS A O 1
ATOM 787 N N . THR A 1 108 ? 7.702 -6.834 0.929 1.00 96.38 108 THR A N 1
ATOM 788 C CA . THR A 1 108 ? 7.429 -5.413 0.692 1.00 96.38 108 THR A CA 1
ATOM 789 C C . THR A 1 108 ? 6.427 -4.854 1.701 1.00 96.38 108 THR A C 1
ATOM 791 O O . THR A 1 108 ? 6.592 -3.730 2.160 1.00 96.38 108 THR A O 1
ATOM 794 N N . ILE A 1 109 ? 5.443 -5.640 2.153 1.00 95.81 109 ILE A N 1
ATOM 795 C CA . ILE A 1 109 ? 4.534 -5.194 3.221 1.00 95.81 109 ILE A CA 1
ATOM 796 C C . ILE A 1 109 ? 5.281 -4.902 4.535 1.00 95.81 109 ILE A C 1
ATOM 798 O O . ILE A 1 109 ? 4.927 -3.968 5.253 1.00 95.81 109 ILE A O 1
ATOM 802 N N . LEU A 1 110 ? 6.336 -5.661 4.861 1.00 95.12 110 LEU A N 1
ATOM 803 C CA . LEU A 1 110 ? 7.165 -5.407 6.044 1.00 95.12 110 LEU A CA 1
ATOM 804 C C . LEU A 1 110 ? 7.956 -4.108 5.892 1.00 95.12 110 LEU A C 1
ATOM 806 O O . LEU A 1 110 ? 8.071 -3.352 6.856 1.00 95.12 110 LEU A O 1
ATOM 810 N N . GLU A 1 111 ? 8.486 -3.847 4.698 1.00 96.38 111 GLU A N 1
ATOM 811 C CA . GLU A 1 111 ? 9.186 -2.604 4.364 1.00 96.38 111 GLU A CA 1
ATOM 812 C C . GLU A 1 111 ? 8.255 -1.398 4.484 1.00 96.38 111 GLU A C 1
ATOM 814 O O . GLU A 1 111 ? 8.597 -0.418 5.143 1.00 96.38 111 GLU A O 1
ATOM 819 N N . ASP A 1 112 ? 7.050 -1.502 3.933 1.00 97.50 112 ASP A N 1
ATOM 820 C CA . ASP A 1 112 ? 6.064 -0.429 3.917 1.00 97.50 112 ASP A CA 1
ATOM 821 C C . ASP A 1 112 ? 5.481 -0.154 5.314 1.00 97.50 112 ASP A C 1
ATOM 823 O O . ASP A 1 112 ? 5.303 1.008 5.699 1.00 97.50 112 ASP A O 1
ATOM 827 N N . VAL A 1 113 ? 5.258 -1.195 6.125 1.00 95.88 113 VAL A N 1
ATOM 828 C CA . VAL A 1 113 ? 4.905 -1.044 7.547 1.00 95.88 113 VAL A CA 1
ATOM 829 C C . VAL A 1 113 ? 6.060 -0.429 8.331 1.00 95.88 113 VAL A C 1
ATOM 831 O O . VAL A 1 113 ? 5.841 0.454 9.161 1.00 95.88 113 VAL A O 1
ATOM 834 N N . LYS A 1 114 ? 7.298 -0.871 8.087 1.00 95.56 114 LYS A N 1
ATOM 835 C CA . LYS A 1 114 ? 8.487 -0.312 8.739 1.00 95.56 114 LYS A CA 1
ATOM 836 C C . LYS A 1 114 ? 8.672 1.160 8.379 1.00 95.56 114 LYS A C 1
ATOM 838 O O . LYS A 1 114 ? 8.999 1.940 9.266 1.00 95.56 114 LYS A O 1
ATOM 843 N N . PHE A 1 115 ? 8.425 1.539 7.127 1.00 96.25 115 PHE A N 1
ATOM 844 C CA . PHE A 1 115 ? 8.469 2.925 6.673 1.00 96.25 115 PHE A CA 1
ATOM 845 C C . PHE A 1 115 ? 7.494 3.802 7.460 1.00 96.25 115 PHE A C 1
ATOM 847 O O . PHE A 1 115 ? 7.904 4.839 7.982 1.00 96.25 115 PHE A O 1
ATOM 854 N N . LEU A 1 116 ? 6.231 3.384 7.603 1.00 95.25 116 LEU A N 1
ATOM 855 C CA . LEU A 1 116 ? 5.263 4.137 8.406 1.00 95.25 116 LEU A CA 1
ATOM 856 C C . LEU A 1 116 ? 5.701 4.210 9.871 1.00 95.25 116 LEU A C 1
ATOM 858 O O . LEU A 1 116 ? 5.664 5.275 10.479 1.00 95.25 116 LEU A O 1
ATOM 862 N N . LYS A 1 117 ? 6.199 3.098 10.421 1.00 92.19 117 LYS A N 1
ATOM 863 C CA . LYS A 1 117 ? 6.684 3.048 11.805 1.00 92.19 117 LYS A CA 1
ATOM 864 C C . LYS A 1 117 ? 7.934 3.884 12.063 1.00 92.19 117 LYS A C 1
ATOM 866 O O . LYS A 1 117 ? 8.190 4.239 13.206 1.00 92.19 117 LYS A O 1
ATOM 871 N N . SER A 1 118 ? 8.720 4.187 11.034 1.00 94.44 118 SER A N 1
ATOM 872 C CA . SER A 1 118 ? 9.886 5.059 11.170 1.00 94.44 118 SER A CA 1
ATOM 873 C C . SER A 1 118 ? 9.548 6.549 11.129 1.00 94.44 118 SER A C 1
ATOM 875 O O . SER A 1 118 ? 10.446 7.356 11.354 1.00 94.44 118 SER A O 1
ATOM 877 N N . GLN A 1 119 ? 8.298 6.929 10.833 1.00 94.19 119 GLN A N 1
ATOM 878 C CA . GLN A 1 119 ? 7.904 8.336 10.777 1.00 94.19 119 GLN A CA 1
ATOM 879 C C . GLN A 1 119 ? 7.755 8.912 12.195 1.00 94.19 119 GLN A C 1
ATOM 881 O O . GLN A 1 119 ? 6.916 8.424 12.959 1.00 94.19 119 GLN A O 1
ATOM 886 N N . PRO A 1 120 ? 8.526 9.952 12.568 1.00 90.31 120 PRO A N 1
ATOM 887 C CA . PRO A 1 120 ? 8.429 10.561 13.892 1.00 90.31 120 PRO A CA 1
ATOM 888 C C . PRO A 1 120 ? 7.021 11.097 14.174 1.00 90.31 120 PRO A C 1
ATOM 890 O O . PRO A 1 120 ? 6.452 11.806 13.346 1.00 90.31 120 PRO A O 1
ATOM 893 N N . GLY A 1 121 ? 6.467 10.771 15.343 1.00 84.44 121 GLY A N 1
ATOM 894 C CA . GLY A 1 121 ? 5.156 11.253 15.793 1.00 84.44 121 GLY A CA 1
ATOM 895 C C . GLY A 1 121 ? 3.946 10.559 15.162 1.00 84.44 121 GLY A C 1
ATOM 896 O O . GLY A 1 121 ? 2.834 10.750 15.639 1.00 84.44 121 GLY A O 1
ATOM 897 N N . LEU A 1 122 ? 4.128 9.730 14.123 1.00 85.88 122 LEU A N 1
ATOM 898 C CA . LEU A 1 122 ? 3.012 9.014 13.495 1.00 85.88 122 LEU A CA 1
ATOM 899 C C . LEU A 1 122 ? 2.533 7.849 14.373 1.00 85.88 122 LEU A C 1
ATOM 901 O O . LEU A 1 122 ? 1.340 7.618 14.517 1.00 85.88 122 LEU A O 1
ATOM 905 N N . THR A 1 123 ? 3.461 7.106 14.975 1.00 81.88 123 THR A N 1
ATOM 906 C CA . THR A 1 123 ? 3.150 5.904 15.769 1.00 81.88 123 THR A CA 1
ATOM 907 C C . THR A 1 123 ? 2.796 6.174 17.223 1.00 81.88 123 THR A C 1
ATOM 909 O O . THR A 1 123 ? 2.579 5.225 17.972 1.00 81.88 123 THR A O 1
ATOM 912 N N . ASP A 1 124 ? 2.775 7.436 17.643 1.00 85.56 124 ASP A N 1
ATOM 913 C CA . ASP A 1 124 ? 2.478 7.790 19.032 1.00 85.56 124 ASP A CA 1
ATOM 914 C C . ASP A 1 124 ? 1.013 7.469 19.376 1.00 85.56 124 ASP A C 1
ATOM 916 O O . ASP A 1 124 ? 0.702 7.117 20.514 1.00 85.56 124 ASP A O 1
ATOM 920 N N . HIS A 1 125 ? 0.126 7.531 18.376 1.00 81.12 125 HIS A N 1
ATOM 921 C CA . HIS A 1 125 ? -1.307 7.255 18.514 1.00 81.12 125 HIS A CA 1
ATOM 922 C C . HIS A 1 125 ? -1.907 6.379 17.406 1.00 81.12 125 HIS A C 1
ATOM 924 O O . HIS A 1 125 ? -3.046 5.944 17.558 1.00 81.12 125 HIS A O 1
ATOM 930 N N . ILE A 1 126 ? -1.173 6.088 16.323 1.00 89.00 126 ILE A N 1
ATOM 931 C CA . ILE A 1 126 ? -1.685 5.299 15.190 1.00 89.00 126 ILE A CA 1
ATOM 932 C C . ILE A 1 126 ? -1.169 3.857 15.244 1.00 89.00 126 ILE A C 1
ATOM 934 O O . ILE A 1 126 ? 0.034 3.596 15.146 1.00 89.00 126 ILE A O 1
ATOM 938 N N . ASN A 1 127 ? -2.091 2.896 15.304 1.00 89.31 127 ASN A N 1
ATOM 939 C CA . ASN A 1 127 ? -1.786 1.476 15.139 1.00 89.31 127 ASN A CA 1
ATOM 940 C C . ASN A 1 127 ? -1.532 1.145 13.664 1.00 89.31 127 ASN A C 1
ATOM 942 O O . ASN A 1 127 ? -2.307 1.544 12.801 1.00 89.31 127 ASN A O 1
ATOM 946 N N . ILE A 1 128 ? -0.480 0.380 13.357 1.00 91.50 128 ILE A N 1
ATOM 947 C CA . ILE A 1 128 ? -0.135 0.016 11.971 1.00 91.50 128 ILE A CA 1
ATOM 948 C C . ILE A 1 128 ? -0.085 -1.502 11.809 1.00 91.50 128 ILE A C 1
ATOM 950 O O . ILE A 1 128 ? 0.713 -2.180 12.469 1.00 91.50 128 ILE A O 1
ATOM 954 N N . PHE A 1 129 ? -0.874 -2.011 10.864 1.00 91.62 129 PHE A N 1
ATOM 955 C CA . PHE A 1 129 ? -0.956 -3.426 10.504 1.00 91.62 129 PHE A CA 1
ATOM 956 C C . PHE A 1 129 ? -0.582 -3.656 9.039 1.00 91.62 129 PHE A C 1
ATOM 958 O O . PHE A 1 129 ? -0.864 -2.819 8.187 1.00 91.62 129 PHE A O 1
ATOM 965 N N . GLY A 1 130 ? 0.032 -4.806 8.751 1.00 92.69 130 GLY A N 1
ATOM 966 C CA . GLY A 1 130 ? 0.375 -5.232 7.393 1.00 92.69 130 GLY A CA 1
ATOM 967 C C . GLY A 1 130 ? -0.192 -6.610 7.079 1.00 92.69 130 GLY A C 1
ATOM 968 O O . GLY A 1 130 ? 0.082 -7.572 7.807 1.00 92.69 130 GLY A O 1
ATOM 969 N N . LEU A 1 131 ? -0.965 -6.695 6.000 1.00 92.81 131 LEU A N 1
ATOM 970 C CA . LEU A 1 131 ? -1.668 -7.889 5.544 1.00 92.81 131 LEU A CA 1
ATOM 971 C C . LEU A 1 131 ? -1.339 -8.187 4.078 1.00 92.81 131 LEU A C 1
ATOM 973 O O . LEU A 1 131 ? -1.055 -7.282 3.293 1.00 92.81 131 LEU A O 1
ATOM 977 N N . VAL A 1 132 ? -1.428 -9.460 3.705 1.00 93.25 132 VAL A N 1
ATOM 978 C CA . VAL A 1 132 ? -1.291 -9.933 2.327 1.00 93.25 132 VAL A CA 1
ATOM 979 C C . VAL A 1 132 ? -2.517 -10.758 1.966 1.00 93.25 132 VAL A C 1
ATOM 981 O O . VAL A 1 132 ? -2.810 -11.761 2.616 1.00 93.25 132 VAL A O 1
ATOM 984 N N . LEU A 1 133 ? -3.243 -10.331 0.937 1.00 90.69 133 LEU A N 1
ATOM 985 C CA . LEU A 1 133 ? -4.347 -11.081 0.355 1.00 90.69 133 LEU A CA 1
ATOM 986 C C . LEU A 1 133 ? -3.812 -12.072 -0.680 1.00 90.69 133 LEU A C 1
ATOM 988 O O . LEU A 1 133 ? -3.197 -11.687 -1.672 1.00 90.69 133 LEU A O 1
ATOM 992 N N . ASP A 1 134 ? -4.086 -13.350 -0.472 1.00 87.12 134 ASP A N 1
ATOM 993 C CA . ASP A 1 134 ? -3.888 -14.370 -1.491 1.00 87.12 134 ASP A CA 1
ATOM 994 C C . ASP A 1 134 ? -5.038 -14.282 -2.507 1.00 87.12 134 ASP A C 1
ATOM 996 O O . ASP A 1 134 ? -6.188 -14.589 -2.195 1.00 87.12 134 ASP A O 1
ATOM 1000 N N . THR A 1 135 ? -4.744 -13.815 -3.718 1.00 88.88 135 THR A N 1
ATOM 1001 C CA . THR A 1 135 ? -5.728 -13.583 -4.789 1.00 88.88 135 THR A CA 1
ATOM 1002 C C . THR A 1 135 ? -6.314 -14.862 -5.373 1.00 88.88 135 THR A C 1
ATOM 1004 O O . THR A 1 135 ? -7.372 -14.804 -5.997 1.00 88.88 135 THR A O 1
ATOM 1007 N N . HIS A 1 136 ? -5.675 -16.013 -5.159 1.00 86.19 136 HIS A N 1
ATOM 1008 C CA . HIS A 1 136 ? -6.180 -17.299 -5.632 1.00 86.19 136 HIS A CA 1
ATOM 1009 C C . HIS A 1 136 ? -7.146 -17.925 -4.629 1.00 86.19 136 HIS A C 1
ATOM 1011 O O . HIS A 1 136 ? -8.155 -18.508 -5.020 1.00 86.19 136 HIS A O 1
ATOM 1017 N N . THR A 1 137 ? -6.849 -17.809 -3.333 1.00 83.31 137 THR A N 1
ATOM 1018 C CA . THR A 1 137 ? -7.653 -18.430 -2.267 1.00 83.31 137 THR A CA 1
ATOM 1019 C C . THR A 1 137 ? -8.624 -17.468 -1.585 1.00 83.31 137 THR A C 1
ATOM 1021 O O . THR A 1 137 ? -9.546 -17.914 -0.906 1.00 83.31 137 THR A O 1
ATOM 1024 N N . GLY A 1 138 ? -8.421 -16.157 -1.731 1.00 79.69 138 GLY A N 1
ATOM 1025 C CA . GLY A 1 138 ? -9.148 -15.115 -1.004 1.00 79.69 138 GLY A CA 1
ATOM 1026 C C . GLY A 1 138 ? -8.744 -14.983 0.469 1.00 79.69 138 GLY A C 1
ATOM 1027 O O . GLY 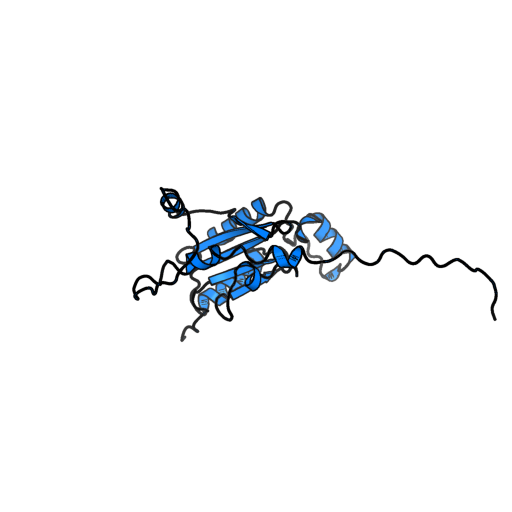A 1 138 ? -9.392 -14.247 1.213 1.00 79.69 138 GLY A O 1
ATOM 1028 N N . VAL A 1 139 ? -7.704 -15.694 0.919 1.00 81.31 139 VAL A N 1
ATOM 1029 C CA . VAL A 1 139 ? -7.266 -15.679 2.320 1.00 81.31 139 VAL A CA 1
ATOM 1030 C C . VAL A 1 139 ? -6.407 -14.451 2.597 1.00 81.31 139 VAL A C 1
ATOM 1032 O O . VAL A 1 139 ? -5.393 -14.222 1.941 1.00 81.31 139 VAL A O 1
ATOM 1035 N N . LEU A 1 140 ? -6.775 -13.698 3.631 1.00 81.88 140 LEU A N 1
ATOM 1036 C CA . LEU A 1 140 ? -5.995 -12.573 4.134 1.00 81.88 140 LEU A CA 1
ATOM 1037 C C . LEU A 1 140 ? -5.040 -13.054 5.235 1.00 81.88 140 LEU A C 1
ATOM 1039 O O . LEU A 1 140 ? -5.477 -13.499 6.297 1.00 81.88 140 LEU A O 1
ATOM 1043 N N . LYS A 1 141 ? -3.734 -12.987 4.978 1.00 80.69 141 LYS A N 1
ATOM 1044 C CA . LYS A 1 141 ? -2.675 -13.389 5.913 1.00 80.69 141 LYS A CA 1
ATOM 1045 C C . LYS A 1 141 ? -2.052 -12.162 6.562 1.00 80.69 141 LYS A C 1
ATOM 1047 O O . LYS A 1 141 ? -1.856 -11.139 5.914 1.00 80.69 141 LYS A O 1
ATOM 1052 N N . GLN A 1 142 ? -1.701 -12.268 7.838 1.00 75.12 142 GLN A N 1
ATOM 1053 C CA . GLN A 1 142 ? -0.976 -11.210 8.534 1.00 75.12 142 GLN A CA 1
ATOM 1054 C C . GLN A 1 142 ? 0.531 -11.396 8.357 1.00 75.12 142 GLN A C 1
ATOM 1056 O O . GLN A 1 142 ? 1.062 -12.446 8.711 1.00 75.12 142 GLN A O 1
ATOM 1061 N N . ALA A 1 143 ? 1.208 -10.371 7.837 1.00 67.44 143 ALA A N 1
ATOM 1062 C CA . ALA A 1 143 ? 2.651 -10.401 7.597 1.00 67.44 143 ALA A CA 1
ATOM 1063 C C . ALA A 1 143 ? 3.438 -9.616 8.660 1.00 67.44 143 ALA A C 1
ATOM 1065 O O . ALA A 1 143 ? 4.524 -10.034 9.049 1.00 67.44 143 ALA A O 1
ATOM 1066 N N . ALA A 1 144 ? 2.883 -8.519 9.195 1.00 54.97 144 ALA A N 1
ATOM 1067 C CA . ALA A 1 144 ? 3.543 -7.687 10.206 1.00 54.97 144 ALA A CA 1
ATOM 1068 C C . ALA A 1 144 ? 2.758 -7.647 11.531 1.00 54.97 144 ALA A C 1
ATOM 1070 O O . ALA A 1 144 ? 1.606 -7.207 11.567 1.00 54.97 144 ALA A O 1
ATOM 1071 N N . LEU A 1 145 ? 3.410 -8.033 12.635 1.00 51.22 145 LEU A N 1
ATOM 1072 C CA . LEU A 1 145 ? 2.922 -7.875 14.011 1.00 51.22 145 LEU A CA 1
ATOM 1073 C C . LEU A 1 145 ? 3.943 -7.155 14.887 1.00 51.22 145 LEU A C 1
ATOM 1075 O O . LEU A 1 145 ? 5.126 -7.470 14.823 1.00 51.22 145 LEU A O 1
ATOM 1079 N N . HIS A 1 146 ? 3.455 -6.244 15.734 1.00 40.81 146 HIS A N 1
ATOM 1080 C CA . HIS A 1 146 ? 3.836 -6.058 17.148 1.00 40.81 146 HIS A CA 1
ATOM 1081 C C . HIS A 1 146 ? 2.865 -5.009 17.720 1.00 40.81 146 HIS A C 1
ATOM 1083 O O . HIS A 1 146 ? 2.798 -3.921 17.157 1.00 40.81 146 HIS A O 1
ATOM 1089 N N . SER A 1 147 ? 2.036 -5.298 18.731 1.00 37.41 147 SER A N 1
ATOM 1090 C CA . SER A 1 147 ? 2.433 -5.651 20.104 1.00 37.41 147 SER A CA 1
ATOM 1091 C C . SER A 1 147 ? 1.422 -6.561 20.855 1.00 37.41 147 SER A C 1
ATOM 1093 O O . SER A 1 147 ? 0.212 -6.390 20.774 1.00 37.41 147 SER A O 1
ATOM 1095 N N . LEU A 1 148 ? 1.961 -7.538 21.602 1.00 32.72 148 LEU A N 1
ATOM 1096 C CA . LEU A 1 148 ? 1.437 -8.336 22.739 1.00 32.72 148 LEU A CA 1
ATOM 1097 C C . LEU A 1 148 ? 0.019 -8.973 22.774 1.00 32.72 148 LEU A C 1
ATOM 1099 O O . LEU A 1 148 ? -0.129 -9.993 23.448 1.00 32.72 148 LEU A O 1
ATOM 1103 N N . VAL A 1 149 ? -1.018 -8.468 22.105 1.00 34.81 149 VAL A N 1
ATOM 1104 C CA . VAL A 1 149 ? -2.414 -8.915 22.351 1.00 34.81 149 VAL A CA 1
ATOM 1105 C C . VAL A 1 149 ? -2.745 -10.271 21.706 1.00 34.81 149 VAL A C 1
ATOM 1107 O O . VAL A 1 149 ? -3.556 -11.035 22.231 1.00 34.81 149 VAL A O 1
ATOM 1110 N N . LEU A 1 150 ? -2.038 -10.663 20.644 1.00 36.41 150 LEU A N 1
ATOM 1111 C CA . LEU A 1 150 ? -2.227 -11.977 20.010 1.00 36.41 150 LEU A CA 1
ATOM 1112 C C . LEU A 1 150 ? -1.726 -13.165 20.849 1.00 36.41 150 LEU A C 1
ATOM 1114 O O . LEU A 1 150 ? -2.156 -14.293 20.619 1.00 36.41 150 LEU A O 1
ATOM 1118 N N . ILE A 1 151 ? -0.895 -12.932 21.872 1.00 34.56 151 ILE A N 1
ATOM 1119 C CA . ILE A 1 151 ? -0.407 -13.998 22.764 1.00 34.56 151 ILE A CA 1
ATOM 1120 C C . ILE A 1 151 ? -1.504 -14.462 23.745 1.00 34.56 151 ILE A C 1
ATOM 1122 O O . ILE A 1 151 ? -1.498 -15.617 24.172 1.00 34.56 151 ILE A O 1
ATOM 1126 N N . LEU A 1 152 ? -2.493 -13.617 24.065 1.00 30.62 152 LEU A N 1
ATOM 1127 C CA . LEU A 1 152 ? -3.588 -13.989 24.973 1.00 30.62 152 LEU A CA 1
ATOM 1128 C C . LEU A 1 152 ? -4.772 -14.661 24.260 1.00 30.62 152 LEU A C 1
ATOM 1130 O O . LEU A 1 152 ? -5.433 -15.504 24.863 1.00 30.62 152 LEU A O 1
ATOM 1134 N N . ALA A 1 153 ? -4.981 -14.403 22.965 1.00 36.12 153 ALA A N 1
ATOM 1135 C CA . ALA A 1 153 ? -6.024 -15.076 22.180 1.00 36.12 153 ALA A CA 1
ATOM 1136 C C . ALA A 1 153 ? -5.710 -16.560 21.868 1.00 36.12 153 ALA A C 1
ATOM 1138 O O . ALA A 1 153 ? -6.589 -17.303 21.438 1.00 36.12 153 ALA A O 1
ATOM 1139 N N . GLN A 1 154 ? -4.480 -17.027 22.129 1.00 38.53 154 GLN A N 1
ATOM 1140 C CA . GLN A 1 154 ? -4.070 -18.426 21.932 1.00 38.53 154 GLN A CA 1
ATOM 1141 C C . GLN A 1 154 ? -4.270 -19.347 23.152 1.00 38.53 154 GLN A C 1
ATOM 1143 O O . GLN A 1 154 ? -3.925 -20.530 23.079 1.00 38.53 154 GLN A O 1
ATOM 1148 N N . ARG A 1 155 ? -4.837 -18.892 24.281 1.00 28.03 155 ARG A N 1
ATOM 1149 C CA . ARG A 1 155 ? -5.050 -19.772 25.449 1.00 28.03 155 ARG A CA 1
ATOM 1150 C C . ARG A 1 155 ? -6.515 -20.157 25.687 1.00 28.03 155 ARG A C 1
ATOM 1152 O O . ARG A 1 155 ? -7.192 -19.608 26.541 1.00 28.03 155 ARG A O 1
ATOM 1159 N N . LYS A 1 156 ? -6.845 -21.274 25.022 1.00 34.84 156 LYS A N 1
ATOM 1160 C CA . LYS A 1 156 ? -7.669 -22.420 25.459 1.00 34.84 156 LYS A CA 1
ATOM 1161 C C . LYS A 1 156 ? -9.201 -22.289 25.364 1.00 34.84 156 LYS A C 1
ATOM 1163 O O . LYS A 1 156 ? -9.852 -21.680 26.197 1.00 34.84 156 LYS A O 1
ATOM 1168 N N . HIS A 1 157 ? -9.732 -23.070 24.414 1.00 31.28 157 HIS A N 1
ATOM 1169 C CA . HIS A 1 157 ? -11.127 -23.494 24.225 1.00 31.28 157 HIS A CA 1
ATOM 1170 C C . HIS A 1 157 ? -12.076 -22.488 23.565 1.00 31.28 157 HIS A C 1
ATOM 1172 O O . HIS A 1 157 ? -12.943 -21.923 24.218 1.00 31.28 157 HIS A O 1
ATOM 1178 N N . PHE A 1 158 ? -12.030 -22.382 22.233 1.00 31.28 158 PHE A N 1
ATOM 1179 C CA . PHE A 1 158 ? -13.209 -21.925 21.497 1.00 31.28 158 PHE A CA 1
ATOM 1180 C C . PHE A 1 158 ? -13.416 -22.740 20.215 1.00 31.28 158 PHE A C 1
ATOM 1182 O O . PHE A 1 158 ? -12.859 -22.457 19.159 1.00 31.28 158 PHE A O 1
ATOM 1189 N N . ARG A 1 159 ? -14.204 -23.815 20.341 1.00 25.12 159 ARG A N 1
ATOM 1190 C CA . ARG A 1 159 ? -14.983 -24.372 19.230 1.00 25.12 159 ARG A CA 1
ATOM 1191 C C . ARG A 1 159 ? -16.252 -23.533 19.160 1.00 25.12 159 ARG A C 1
ATOM 1193 O O . ARG A 1 159 ? -16.972 -23.491 20.150 1.00 25.12 159 ARG A O 1
ATOM 1200 N N . LEU A 1 160 ? -16.529 -22.902 18.025 1.00 26.14 160 LEU A N 1
ATOM 1201 C CA . LEU A 1 160 ? -17.823 -22.266 17.778 1.00 26.14 160 LEU A CA 1
ATOM 1202 C C . LEU A 1 160 ? -18.880 -23.360 17.553 1.00 26.14 160 LEU A C 1
ATOM 1204 O O . LEU A 1 160 ? -18.759 -24.092 16.567 1.00 26.14 160 LEU A O 1
ATOM 1208 N N . PRO A 1 161 ? -19.912 -23.506 18.408 1.00 26.69 161 PRO A N 1
ATOM 1209 C CA . PRO A 1 161 ? -21.127 -24.158 17.976 1.00 26.69 161 PRO A CA 1
ATOM 1210 C C . PRO A 1 161 ? -21.945 -23.153 17.164 1.00 26.69 161 PRO A C 1
ATOM 1212 O O . PRO A 1 161 ? -22.045 -21.968 17.483 1.00 26.69 161 PRO A O 1
ATOM 1215 N N . PHE A 1 162 ? -22.510 -23.651 16.075 1.00 32.28 162 PHE A N 1
ATOM 1216 C CA . PHE A 1 162 ? -23.446 -22.919 15.247 1.00 32.28 162 PHE A CA 1
ATOM 1217 C C . PHE A 1 162 ? -24.748 -22.678 16.032 1.00 32.28 162 PHE A C 1
ATOM 1219 O O . PHE A 1 162 ? -25.287 -23.605 16.634 1.00 32.28 162 PHE A O 1
ATOM 1226 N N . ASN A 1 163 ? -25.282 -21.465 15.874 1.00 28.98 163 ASN A N 1
ATOM 1227 C CA . ASN A 1 163 ? -26.678 -21.050 16.046 1.00 28.98 163 ASN A CA 1
ATOM 1228 C C . ASN A 1 163 ? -27.150 -20.444 17.391 1.00 28.98 163 ASN A C 1
ATOM 1230 O O . ASN A 1 163 ? -26.857 -20.930 18.478 1.00 28.98 163 ASN A O 1
ATOM 1234 N N . SER A 1 164 ? -28.024 -19.439 17.226 1.00 26.94 164 SER A N 1
ATOM 1235 C CA . SER A 1 164 ? -28.924 -18.738 18.167 1.00 26.94 164 SER A CA 1
ATOM 1236 C C . SER A 1 164 ? -28.424 -17.501 18.948 1.00 26.94 164 SER A C 1
ATOM 1238 O O . SER A 1 164 ? -27.777 -17.574 19.984 1.00 26.94 164 SER A O 1
ATOM 1240 N N . SER A 1 165 ? -28.813 -16.345 18.392 1.00 35.06 165 SER A N 1
ATOM 1241 C CA . SER A 1 165 ? -29.276 -15.079 18.988 1.00 35.06 165 SER A CA 1
ATOM 1242 C C . SER A 1 165 ? -29.012 -14.792 20.472 1.00 35.06 165 SER A C 1
ATOM 1244 O O . SER A 1 165 ? -29.712 -15.343 21.310 1.00 35.06 165 SER A O 1
ATOM 1246 N N . PHE A 1 166 ? -28.177 -13.788 20.786 1.00 24.20 166 PHE A N 1
ATOM 1247 C CA . PHE A 1 166 ? -28.254 -13.043 22.056 1.00 24.20 166 PHE A CA 1
ATOM 1248 C C . PHE A 1 166 ? -27.835 -11.567 21.915 1.00 24.20 166 PHE A C 1
ATOM 1250 O O . PHE A 1 166 ? -26.883 -11.227 21.214 1.00 24.20 166 PHE A O 1
ATOM 1257 N N . HIS A 1 167 ? -28.584 -10.694 22.598 1.00 31.08 167 HIS A N 1
ATOM 1258 C CA . HIS A 1 167 ? -28.314 -9.266 22.782 1.00 31.08 167 HIS A CA 1
ATOM 1259 C C . HIS A 1 167 ? -27.130 -9.029 23.734 1.00 31.08 167 HIS A C 1
ATOM 1261 O O . HIS A 1 167 ? -27.033 -9.685 24.769 1.00 31.08 167 HIS A O 1
ATOM 1267 N N . LEU A 1 168 ? -26.290 -8.031 23.429 1.00 27.39 168 LEU A N 1
ATOM 1268 C CA . LEU A 1 168 ? -25.229 -7.534 24.314 1.00 27.39 168 LEU A CA 1
ATOM 1269 C C . LEU A 1 168 ? -25.620 -6.191 24.957 1.00 27.39 168 LEU A C 1
ATOM 1271 O O . LEU A 1 168 ? -26.172 -5.306 24.300 1.00 27.39 168 LEU A O 1
ATOM 1275 N N . VAL A 1 169 ? -25.313 -6.065 26.250 1.00 24.55 169 VAL A N 1
ATOM 1276 C CA . VAL A 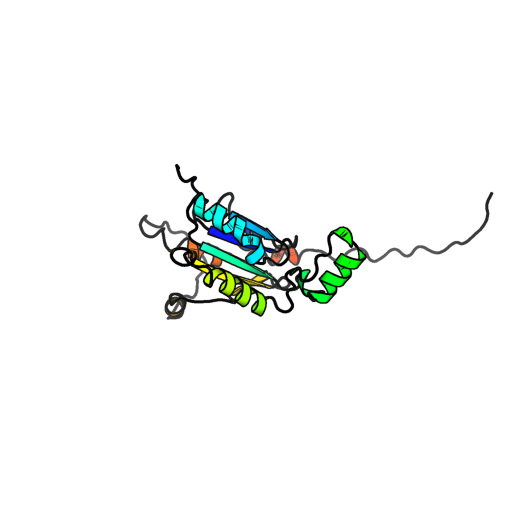1 169 ? -25.529 -4.898 27.127 1.00 24.55 169 VAL A CA 1
ATOM 1277 C C . VAL A 1 169 ? -24.407 -3.857 26.907 1.00 24.55 169 VAL A C 1
ATOM 1279 O O . VAL A 1 169 ? -23.276 -4.246 26.612 1.00 24.55 169 VAL A O 1
ATOM 1282 N N . PRO A 1 170 ? -24.659 -2.533 27.014 1.00 29.56 170 PRO A N 1
ATOM 1283 C CA . PRO A 1 170 ? -23.734 -1.525 26.504 1.00 29.56 170 PRO A CA 1
ATOM 1284 C C . PRO A 1 170 ? -22.714 -1.061 27.557 1.00 29.56 170 PRO A C 1
ATOM 1286 O O . PRO A 1 170 ? -23.032 -0.198 28.374 1.00 29.56 170 PRO A O 1
ATOM 1289 N N . LYS A 1 171 ? -21.474 -1.578 27.507 1.00 27.88 171 LYS A N 1
ATOM 1290 C CA . LYS A 1 171 ? -20.281 -0.830 27.979 1.00 27.88 171 LYS A CA 1
ATOM 1291 C C . LYS A 1 171 ? -18.894 -1.299 27.497 1.00 27.88 171 LYS A C 1
ATOM 1293 O O . LYS A 1 171 ? -17.898 -0.768 27.967 1.00 27.88 171 LYS A O 1
ATOM 1298 N N . GLU A 1 172 ? -18.793 -2.224 26.544 1.00 30.97 172 GLU A N 1
ATOM 1299 C CA . GLU A 1 172 ? -17.499 -2.818 26.127 1.00 30.97 172 GLU A CA 1
ATOM 1300 C C . GLU A 1 172 ? -17.211 -2.634 24.621 1.00 30.97 172 GLU A C 1
ATOM 1302 O O . GLU A 1 172 ? -16.544 -3.445 23.983 1.00 30.97 172 GLU A O 1
ATOM 1307 N N . ARG A 1 173 ? -17.736 -1.555 24.024 1.00 31.33 173 ARG A N 1
ATOM 1308 C CA . ARG A 1 173 ? -17.762 -1.349 22.565 1.00 31.33 173 ARG A CA 1
ATOM 1309 C C . ARG A 1 173 ? -16.479 -0.787 21.930 1.00 31.33 173 ARG A C 1
ATOM 1311 O O . ARG A 1 173 ? -16.373 -0.867 20.713 1.00 31.33 173 ARG A O 1
ATOM 1318 N N . ASP A 1 174 ? -15.497 -0.326 22.707 1.00 37.53 174 ASP A N 1
ATOM 1319 C CA . ASP A 1 174 ? -14.379 0.481 22.172 1.00 37.53 174 ASP A CA 1
ATOM 1320 C C . ASP A 1 174 ? -13.053 -0.269 21.927 1.00 37.53 174 ASP A C 1
ATOM 1322 O O . ASP A 1 174 ? -12.066 0.345 21.547 1.00 37.53 174 ASP A O 1
ATOM 1326 N N . ILE A 1 175 ? -13.000 -1.596 22.096 1.00 36.03 175 ILE A N 1
ATOM 1327 C CA . ILE A 1 175 ? -11.806 -2.402 21.728 1.00 36.03 175 ILE A CA 1
ATOM 1328 C C . ILE A 1 175 ? -12.173 -3.552 20.774 1.00 36.03 175 ILE A C 1
ATOM 1330 O O . ILE A 1 175 ? -11.361 -4.002 19.970 1.00 36.03 175 ILE A O 1
ATOM 1334 N N . ALA A 1 176 ? -13.428 -4.009 20.801 1.00 32.81 176 ALA A N 1
ATOM 1335 C CA . ALA A 1 176 ? -13.894 -5.104 19.952 1.00 32.81 176 ALA A CA 1
ATOM 1336 C C . ALA A 1 176 ? -14.118 -4.698 18.480 1.00 32.81 176 ALA A C 1
ATOM 1338 O O . ALA A 1 176 ? -14.140 -5.573 17.617 1.00 32.81 176 ALA A O 1
ATOM 1339 N N . HIS A 1 177 ? -14.271 -3.403 18.174 1.00 40.84 177 HIS A N 1
ATOM 1340 C CA . HIS A 1 177 ? -14.581 -2.949 16.812 1.00 40.84 177 HIS A CA 1
ATOM 1341 C C . HIS A 1 177 ? -13.367 -2.918 15.870 1.00 40.84 177 HIS A C 1
ATOM 1343 O O . HIS A 1 177 ? -13.530 -3.208 14.687 1.00 40.84 177 HIS A O 1
ATOM 1349 N N . ASP A 1 178 ? -12.154 -2.722 16.396 1.00 40.25 178 ASP A N 1
ATOM 1350 C CA . ASP A 1 178 ? -10.906 -2.872 15.625 1.00 40.25 178 ASP A CA 1
ATOM 1351 C C . ASP A 1 178 ? -10.573 -4.350 15.346 1.00 40.25 178 ASP A C 1
ATOM 1353 O O . ASP A 1 178 ? -9.862 -4.680 14.397 1.00 40.25 178 ASP A O 1
ATOM 1357 N N . LEU A 1 179 ? -11.144 -5.266 16.139 1.00 39.75 179 LEU A N 1
ATOM 1358 C CA . LEU A 1 179 ? -11.045 -6.715 15.944 1.00 39.75 179 LEU A CA 1
ATOM 1359 C C . LEU A 1 179 ? -12.094 -7.261 14.950 1.00 39.75 179 LEU A C 1
ATOM 1361 O O . LEU A 1 179 ? -11.908 -8.346 14.398 1.00 39.75 179 LEU A O 1
ATOM 1365 N N . LEU A 1 180 ? -13.193 -6.530 14.717 1.00 40.97 180 LEU A N 1
ATOM 1366 C CA . LEU A 1 180 ? -14.341 -6.971 13.908 1.00 40.97 180 LEU A CA 1
ATOM 1367 C C . LEU A 1 180 ? -14.082 -6.953 12.395 1.00 40.97 180 LEU A C 1
ATOM 1369 O O . LEU A 1 180 ? -14.713 -7.721 11.674 1.00 40.97 180 LEU A O 1
ATOM 1373 N N . ILE A 1 181 ? -13.097 -6.181 11.919 1.00 42.88 181 ILE A N 1
ATOM 1374 C CA . ILE A 1 181 ? -12.639 -6.241 10.516 1.00 42.88 181 ILE A CA 1
ATOM 1375 C C . ILE A 1 181 ? -12.076 -7.641 10.177 1.00 42.88 181 ILE A C 1
ATOM 1377 O O . ILE A 1 181 ? -12.065 -8.061 9.022 1.00 42.88 181 ILE A O 1
ATOM 1381 N N . PHE A 1 182 ? -11.658 -8.417 11.184 1.00 43.84 182 PHE A N 1
ATOM 1382 C CA . PHE A 1 182 ? -10.964 -9.690 10.987 1.00 43.84 182 PHE A CA 1
ATOM 1383 C C . PHE A 1 182 ? -11.840 -10.941 11.142 1.00 43.84 182 PHE A C 1
ATOM 1385 O O . PHE A 1 182 ? -11.371 -12.039 10.843 1.00 43.84 182 PHE A O 1
ATOM 1392 N N . THR A 1 183 ? -13.104 -10.822 11.569 1.00 35.81 183 THR A N 1
ATOM 1393 C CA . THR A 1 183 ? -13.991 -11.987 11.775 1.00 35.81 183 THR A CA 1
ATOM 1394 C C . THR A 1 183 ? -14.884 -12.326 10.573 1.00 35.81 183 THR A C 1
ATOM 1396 O O . THR A 1 183 ? -15.572 -13.347 10.610 1.00 35.81 183 THR A O 1
ATOM 1399 N N . HIS A 1 184 ? -14.856 -11.541 9.486 1.00 33.94 184 HIS A N 1
ATOM 1400 C CA . HIS A 1 184 ? -15.763 -11.697 8.335 1.00 33.94 184 HIS A CA 1
ATOM 1401 C C . HIS A 1 184 ? -15.134 -12.197 7.015 1.00 33.94 184 HIS A C 1
ATOM 1403 O O . HIS A 1 184 ? -15.786 -12.171 5.972 1.00 33.94 184 HIS A O 1
ATOM 1409 N N . THR A 1 185 ? -13.929 -12.771 7.028 1.00 38.41 185 THR A N 1
ATOM 1410 C CA . THR A 1 185 ? -13.202 -13.214 5.814 1.00 38.41 185 THR A CA 1
ATOM 1411 C C . THR A 1 185 ? -13.703 -14.510 5.140 1.00 38.41 185 THR A C 1
ATOM 1413 O O . THR A 1 185 ? -12.966 -15.129 4.381 1.00 38.41 185 THR A O 1
ATOM 1416 N N . THR A 1 186 ? -14.954 -14.952 5.332 1.00 33.69 186 THR A N 1
ATOM 1417 C CA . THR A 1 186 ? -15.446 -16.230 4.747 1.00 33.69 186 THR A CA 1
ATOM 1418 C C . THR A 1 186 ? -16.510 -16.107 3.648 1.00 33.69 186 THR A C 1
ATOM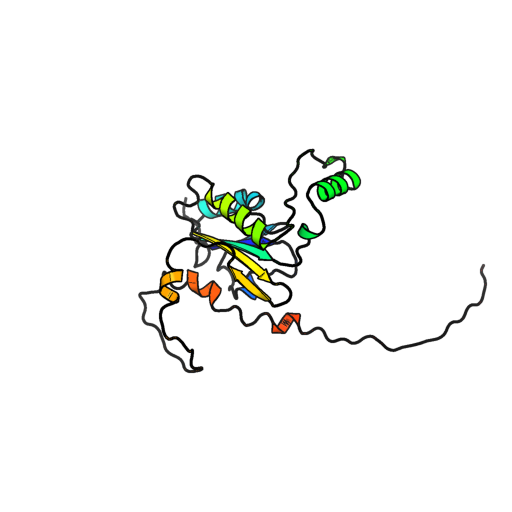 1420 O O . THR A 1 186 ? -17.136 -17.108 3.309 1.00 33.69 186 THR A O 1
ATOM 1423 N N . LYS A 1 187 ? -16.742 -14.924 3.057 1.00 36.38 187 LYS A N 1
ATOM 1424 C CA . LYS A 1 187 ? -17.775 -14.767 2.004 1.00 36.38 187 LYS A CA 1
ATOM 1425 C C . LYS A 1 187 ? -17.274 -14.511 0.579 1.00 36.38 187 LYS A C 1
ATOM 1427 O O . LYS A 1 187 ? -18.036 -14.757 -0.350 1.00 36.38 187 LYS A O 1
ATOM 1432 N N . TYR A 1 188 ? -16.023 -14.096 0.372 1.00 35.97 188 TYR A N 1
ATOM 1433 C CA . TYR A 1 188 ? -15.564 -13.669 -0.962 1.00 35.97 188 TYR A CA 1
ATOM 1434 C C . TYR A 1 188 ? -15.126 -14.823 -1.892 1.00 35.97 188 TYR A C 1
ATOM 1436 O O . TYR A 1 188 ? -15.182 -14.702 -3.114 1.00 35.97 188 TYR A O 1
ATOM 1444 N N . VAL A 1 189 ? -14.776 -15.987 -1.330 1.00 38.50 189 VAL A N 1
ATOM 1445 C CA . VAL A 1 189 ? -14.258 -17.150 -2.086 1.00 38.50 189 VAL A CA 1
ATOM 1446 C C . VAL A 1 189 ? -15.274 -17.704 -3.101 1.00 38.50 189 VAL A C 1
ATOM 1448 O O . VAL A 1 189 ? -14.893 -18.208 -4.153 1.00 38.50 189 VAL A O 1
ATOM 1451 N N . ASN A 1 190 ? -16.577 -17.543 -2.852 1.00 34.19 190 ASN A N 1
ATOM 1452 C CA . ASN A 1 190 ? -17.617 -18.115 -3.715 1.00 34.19 190 ASN A CA 1
ATOM 1453 C C . ASN A 1 190 ? -17.978 -17.260 -4.942 1.00 34.19 190 ASN A C 1
ATOM 1455 O O . ASN A 1 190 ? -18.683 -17.755 -5.817 1.00 34.19 190 ASN A O 1
ATOM 1459 N N . GLN A 1 191 ? -17.523 -16.004 -5.034 1.00 37.50 191 GLN A N 1
ATOM 1460 C CA . GLN A 1 191 ? -17.820 -15.138 -6.187 1.00 37.50 191 GLN A CA 1
ATOM 1461 C C . GLN A 1 191 ? -16.733 -15.171 -7.268 1.00 37.50 191 GLN A C 1
ATOM 1463 O O . GLN A 1 191 ? -17.058 -15.042 -8.443 1.00 37.50 191 GLN A O 1
ATOM 1468 N N . LEU A 1 192 ? -15.467 -15.417 -6.906 1.00 38.16 192 LEU A N 1
ATOM 1469 C CA . LEU A 1 192 ? -14.374 -15.553 -7.882 1.00 38.16 192 LEU A CA 1
ATOM 1470 C C . LEU A 1 192 ? -14.323 -16.941 -8.546 1.00 38.16 192 LEU A C 1
ATOM 1472 O O . LEU A 1 192 ? -13.854 -17.057 -9.672 1.00 38.16 192 LEU A O 1
ATOM 1476 N N . ALA A 1 193 ? -14.845 -17.982 -7.888 1.00 34.94 193 ALA A N 1
ATOM 1477 C CA . ALA A 1 193 ? -14.914 -19.341 -8.437 1.00 34.94 193 ALA A CA 1
ATOM 1478 C C . ALA A 1 193 ? -16.091 -19.568 -9.413 1.00 34.94 193 ALA A C 1
ATOM 1480 O O . ALA A 1 193 ? -16.242 -20.661 -9.954 1.00 34.94 193 ALA A O 1
ATOM 1481 N N . ALA A 1 194 ? -16.940 -18.559 -9.632 1.00 33.06 194 ALA A N 1
ATOM 1482 C CA . ALA A 1 194 ? -18.137 -18.655 -10.462 1.00 33.06 194 ALA A CA 1
ATOM 1483 C C . ALA A 1 194 ? -17.968 -17.922 -11.805 1.00 33.06 194 ALA A C 1
ATOM 1485 O O . ALA A 1 194 ? -18.699 -16.983 -12.110 1.00 33.06 194 ALA A O 1
ATOM 1486 N N . THR A 1 195 ? -17.030 -18.372 -12.640 1.00 32.59 195 THR A N 1
ATOM 1487 C CA . THR A 1 195 ? -17.105 -18.163 -14.095 1.00 32.59 195 THR A CA 1
ATOM 1488 C C . THR A 1 195 ? -17.204 -19.534 -14.773 1.00 32.59 195 THR A C 1
ATOM 1490 O O . THR A 1 195 ? -16.262 -20.320 -14.700 1.00 32.59 195 THR A O 1
ATOM 1493 N N . PRO A 1 196 ? -18.344 -19.891 -15.398 1.00 36.88 196 PRO A N 1
ATOM 1494 C CA . PRO A 1 196 ? -18.453 -21.157 -16.106 1.00 36.88 196 PRO A CA 1
ATOM 1495 C C . PRO A 1 196 ? -17.739 -21.082 -17.456 1.00 36.88 196 PRO A C 1
ATOM 1497 O O . PRO A 1 196 ? -18.001 -20.194 -18.271 1.00 36.88 196 PRO A O 1
ATOM 1500 N N . GLU A 1 197 ? -16.898 -22.080 -17.709 1.00 43.50 197 GLU A N 1
ATOM 1501 C CA . GLU A 1 197 ? -16.530 -22.540 -19.042 1.00 43.50 197 GLU A CA 1
ATOM 1502 C C . GLU A 1 197 ? -17.788 -22.699 -19.912 1.00 43.50 197 GLU A C 1
ATOM 1504 O O . GLU A 1 197 ? -18.618 -23.571 -19.671 1.00 43.50 197 GLU A O 1
ATOM 1509 N N . SER A 1 198 ? -17.948 -21.865 -20.939 1.00 35.03 198 SER A N 1
ATOM 1510 C CA . SER A 1 198 ? -18.753 -22.208 -22.118 1.00 35.03 198 SER A CA 1
ATOM 1511 C C . SER A 1 198 ? -18.498 -21.210 -23.241 1.00 35.03 198 SER A C 1
ATOM 1513 O O . SER A 1 198 ? -19.140 -20.177 -23.288 1.00 35.03 198 SER A O 1
ATOM 1515 N N . MET A 1 199 ? -17.562 -21.519 -24.143 1.00 33.03 199 MET A N 1
ATOM 1516 C CA . MET A 1 199 ? -17.673 -21.267 -25.593 1.00 33.03 199 MET A CA 1
ATOM 1517 C C . MET A 1 199 ? -16.563 -22.058 -26.309 1.00 33.03 199 MET A C 1
ATOM 1519 O O . MET A 1 199 ? -15.605 -21.501 -26.838 1.00 33.03 199 MET A O 1
ATOM 1523 N N . SER A 1 200 ? -16.692 -23.386 -26.331 1.00 35.44 200 SER A N 1
ATOM 1524 C CA . SER A 1 200 ? -16.048 -24.228 -27.341 1.00 35.44 200 SER A CA 1
ATOM 1525 C C . SER A 1 200 ? -17.102 -25.146 -27.966 1.00 35.44 200 SER A C 1
ATOM 1527 O O . SER A 1 200 ? -17.629 -26.055 -27.333 1.00 35.44 200 SER A O 1
ATOM 1529 N N . SER A 1 201 ? -17.486 -24.838 -29.205 1.00 36.31 201 SER A N 1
ATOM 1530 C CA . SER A 1 201 ? -17.891 -25.776 -30.270 1.00 36.31 201 SER A CA 1
ATOM 1531 C C . SER A 1 201 ? -18.656 -25.023 -31.360 1.00 36.31 201 SER A C 1
ATOM 1533 O O . SER A 1 201 ? -19.668 -24.378 -31.111 1.00 36.31 201 SER A O 1
ATOM 1535 N N . GLY A 1 202 ? -18.145 -25.094 -32.589 1.00 30.81 202 GLY A N 1
ATOM 1536 C CA . GLY A 1 202 ? -18.770 -24.467 -33.752 1.00 30.81 202 GLY A CA 1
ATOM 1537 C C . GLY A 1 202 ? -17.821 -24.366 -34.938 1.00 30.81 202 GLY A C 1
ATOM 1538 O O . GLY A 1 202 ? -17.482 -23.271 -35.369 1.00 30.81 202 GLY A O 1
ATOM 1539 N N . ALA A 1 203 ? -17.347 -25.511 -35.430 1.00 36.41 203 ALA A N 1
ATOM 1540 C CA . ALA A 1 203 ? -16.618 -25.610 -36.688 1.00 36.41 203 ALA A CA 1
ATOM 1541 C C . ALA A 1 203 ? -17.490 -25.142 -37.872 1.00 36.41 203 ALA A C 1
ATOM 1543 O O . ALA A 1 203 ? -18.666 -25.492 -37.949 1.00 36.41 203 ALA A O 1
ATOM 1544 N N . GLY A 1 204 ? -16.894 -24.407 -38.815 1.00 32.72 204 GLY A N 1
ATOM 1545 C CA . GLY A 1 204 ? -17.566 -23.929 -40.026 1.00 32.72 204 GLY A CA 1
ATOM 1546 C C . GLY A 1 204 ? -16.585 -23.504 -41.120 1.00 32.72 204 GLY A C 1
ATOM 1547 O O . GLY A 1 204 ? -16.371 -22.322 -41.331 1.00 32.72 204 GLY A O 1
ATOM 1548 N N . THR A 1 205 ? -15.963 -24.504 -41.749 1.00 38.12 205 THR A N 1
ATOM 1549 C CA . THR A 1 205 ? -15.471 -24.592 -43.144 1.00 38.12 205 THR A CA 1
ATOM 1550 C C . THR A 1 205 ? -15.009 -23.337 -43.905 1.00 38.12 205 THR A C 1
ATOM 1552 O O . THR A 1 205 ? -15.771 -22.414 -44.179 1.00 38.12 205 THR A O 1
ATOM 1555 N N . ALA A 1 206 ? -13.781 -23.438 -44.419 1.00 39.34 206 ALA A N 1
ATOM 1556 C CA . ALA A 1 206 ? -13.175 -22.586 -45.435 1.00 39.34 206 ALA A CA 1
ATOM 1557 C C . ALA A 1 206 ? -14.008 -22.426 -46.724 1.00 39.34 206 ALA A C 1
ATOM 1559 O O . ALA A 1 206 ? -14.573 -23.397 -47.228 1.00 39.34 206 ALA A O 1
ATOM 1560 N N . ARG A 1 207 ? -13.930 -21.234 -47.330 1.00 35.81 207 ARG A N 1
ATOM 1561 C CA . ARG A 1 207 ? -13.922 -21.036 -48.788 1.00 35.81 207 ARG A CA 1
ATOM 1562 C C . ARG A 1 207 ? -13.062 -19.823 -49.137 1.00 35.81 207 ARG A C 1
ATOM 1564 O O . ARG A 1 207 ? -13.354 -18.708 -48.722 1.00 35.81 207 ARG A O 1
ATOM 1571 N N . ALA A 1 208 ? -12.008 -20.083 -49.899 1.00 42.12 208 ALA A N 1
ATOM 1572 C CA . ALA A 1 208 ? -11.337 -19.103 -50.733 1.00 42.12 208 ALA A CA 1
ATOM 1573 C C . ALA A 1 208 ? -12.091 -19.003 -52.068 1.00 42.12 208 ALA A C 1
ATOM 1575 O O . ALA A 1 208 ? -12.455 -20.046 -52.613 1.00 42.12 208 ALA A O 1
ATOM 1576 N N . SER A 1 209 ? -12.295 -17.784 -52.571 1.00 42.91 209 SER A N 1
ATOM 1577 C CA . SER A 1 209 ? -12.313 -17.450 -54.005 1.00 42.91 209 SER A CA 1
ATOM 1578 C C . SER A 1 209 ? -12.528 -15.941 -54.196 1.00 42.91 209 SER A C 1
ATOM 1580 O O . SER A 1 209 ? -13.593 -15.425 -53.866 1.00 42.91 209 SER A O 1
ATOM 1582 N N . ASP A 1 210 ? -11.487 -15.305 -54.728 1.00 43.06 210 ASP A N 1
ATOM 1583 C CA . ASP A 1 210 ? -11.478 -14.404 -55.887 1.00 43.06 210 ASP A CA 1
ATOM 1584 C C . ASP A 1 210 ? -12.138 -13.004 -55.889 1.00 43.06 210 ASP A C 1
ATOM 1586 O O . ASP A 1 210 ? -13.345 -12.832 -55.750 1.00 43.06 210 ASP A O 1
ATOM 1590 N N . SER A 1 211 ? -11.253 -12.048 -56.229 1.00 48.88 211 SER A N 1
ATOM 1591 C CA . SER A 1 211 ? -11.373 -10.911 -57.170 1.00 48.88 211 SER A CA 1
ATOM 1592 C C . SER A 1 211 ? -12.318 -9.731 -56.886 1.00 48.88 211 SER A C 1
ATOM 1594 O O . SER A 1 211 ? -13.534 -9.867 -56.967 1.00 48.88 211 SER A O 1
ATOM 1596 N N . ASP A 1 212 ? -11.680 -8.575 -56.639 1.00 35.91 212 ASP A N 1
ATOM 1597 C CA . ASP A 1 212 ? -11.780 -7.241 -57.295 1.00 35.91 212 ASP A CA 1
ATOM 1598 C C . ASP A 1 212 ? -12.896 -6.990 -58.340 1.00 35.91 212 ASP A C 1
ATOM 1600 O O . ASP A 1 212 ? -13.321 -7.928 -59.024 1.00 35.91 212 ASP A O 1
ATOM 1604 N N . PRO A 1 213 ? -13.331 -5.725 -58.552 1.00 62.72 213 PRO A N 1
ATOM 1605 C CA . PRO A 1 213 ? -12.465 -4.550 -58.786 1.00 62.72 213 PRO A CA 1
ATOM 1606 C C . PRO A 1 213 ? -12.746 -3.283 -57.955 1.00 62.72 213 PRO A C 1
ATOM 1608 O O . PRO A 1 213 ? -13.820 -3.191 -57.315 1.00 62.72 213 PRO A O 1
#

pLDDT: mean 71.9, std 27.22, range [24.2, 98.38]

Sequence (213 aa):
MKAKEMGKTATAIISCSDPRIVPEQFLGLEFSECAIIRNAGGRTQDAMRSILALDAVGGLGTVVVIHHTDCGMSHTDEAGFEAATKSRHPALAEPGYVYGAIADPEKTILEDVKFLKSQPGLTDHINIFGLVLDTHTGVLKQAALHSLVLILAQRKHFRLPFNSSFHLVPKERDIAHDLLIFTHTTKYVNQLAATPESMSSGAGTARASDSDP

Foldseek 3Di:
DPADDQAPQLEEEQEEPPPLDDLCVQLVNDPRHYHYHYYQQSALVVCVVVLVVSCVRHRRQEYEGEGEPPGPLQPDDQVVVLVVCCVPPVVPRDPPDGPQRPNDLLVSQVVRQVVQVPDPPSPPRYHYFGWYQYSLQRDIHGNDDDDDPVVVVPDDDDDDDDDDDDDDDDDPPNPCVVVSSPPRNPPPRVPVVPDDDDDDDDDDDDDDDDDDD

Secondary structure (DSSP, 8-state):
-PPP---TT-EEEEEE--TT--HHHHTTPPTTSEEEEEEGGG-HHHHHHHHHHHHHHH---EEEEEEESS-GGGSS-HHHHHHHHHHH-GGG--TT------S-HHHHHHHHHHHHHTSTTTTTT-EEEEEEE-TTT--EEEEE--SSGGGTTTSS--PPPP-------SS-HHHHHHHHTTS-TTSTHHHHT--------------------

InterPro domains:
  IPR001765 Carbonic anhydrase [PF00484] (12-76)
  IPR001765 Carbonic anhydrase [PTHR43175] (8-143)
  IPR001765 Carbonic anhydrase [SM00947] (4-144)
  IPR036874 Carbonic anhydrase superfamily [G3DSA:3.40.1050.10] (2-143)
  IPR036874 Carbonic anhydrase superfamily [SSF53056] (9-142)

Radius of gyration: 23.1 Å; chains: 1; bounding box: 46×49×87 Å

Organism: NCBI:txid353542